Protein AF-0000000075214482 (afdb_homodimer)

pLDDT: mean 94.67, std 7.88, range [45.75, 98.94]

Nearest PDB structures (foldseek):
  7f06-assembly1_A  TM=9.499E-01  e=1.300E-22  Streptomyces sp.
  7f06-assembly2_B  TM=9.581E-01  e=5.123E-21  Streptomyces sp.
  1vch-assembly2_D  TM=9.075E-01  e=9.580E-19  Thermus thermophilus
  6fsp-assembly1_C  TM=8.528E-01  e=2.599E-17  Thermus thermophilus
  7rmw-assembly1_A  TM=6.991E-01  e=9.087E-13  Bacillus subtilis

Structure (mmCIF, N/CA/C/O backbone):
data_AF-0000000075214482-model_v1
#
loop_
_entity.id
_entity.type
_entity.pdbx_description
1 polymer 'Adenine phosphoribosyltransferase'
#
loop_
_atom_site.group_PDB
_atom_site.id
_atom_site.type_symbol
_atom_site.label_atom_id
_atom_site.label_alt_id
_atom_site.label_comp_id
_atom_site.label_asym_id
_atom_site.label_entity_id
_atom_site.label_seq_id
_atom_site.pdbx_PDB_ins_code
_atom_site.Cartn_x
_atom_site.Cartn_y
_atom_site.Cartn_z
_atom_site.occupancy
_atom_site.B_iso_or_equiv
_atom_site.auth_seq_id
_atom_site.auth_comp_id
_atom_site.auth_asym_id
_atom_site.auth_atom_id
_atom_site.pdbx_PDB_model_num
ATOM 1 N N . MET A 1 1 ? 26.531 18.859 0.909 1 46.09 1 MET A N 1
ATOM 2 C CA . MET A 1 1 ? 25.875 18.188 2.029 1 46.09 1 MET A CA 1
ATOM 3 C C . MET A 1 1 ? 24.391 17.984 1.741 1 46.09 1 MET A C 1
ATOM 5 O O . MET A 1 1 ? 23.734 18.859 1.186 1 46.09 1 MET A O 1
ATOM 9 N N . LYS A 1 2 ? 23.953 16.688 1.843 1 64.38 2 LYS A N 1
ATOM 10 C CA . LYS A 1 2 ? 22.547 16.516 1.463 1 64.38 2 LYS A CA 1
ATOM 11 C C . LYS A 1 2 ? 21.641 17.391 2.318 1 64.38 2 LYS A C 1
ATOM 13 O O . LYS A 1 2 ? 21.781 17.438 3.543 1 64.38 2 LYS A O 1
ATOM 18 N N . ASP A 1 3 ? 20.969 18.406 1.79 1 88.19 3 ASP A N 1
ATOM 19 C CA . ASP A 1 3 ? 20 19.297 2.441 1 88.19 3 ASP A CA 1
ATOM 20 C C . ASP A 1 3 ? 18.812 18.5 2.963 1 88.19 3 ASP A C 1
ATOM 22 O O . ASP A 1 3 ? 17.969 18.047 2.182 1 88.19 3 ASP A O 1
ATOM 26 N N . THR A 1 4 ? 18.922 18.219 4.332 1 95.81 4 THR A N 1
ATOM 27 C CA . THR A 1 4 ? 17.906 17.391 4.949 1 95.81 4 THR A CA 1
ATOM 28 C C . THR A 1 4 ? 17.203 18.125 6.074 1 95.81 4 THR A C 1
ATOM 30 O O . THR A 1 4 ? 17.641 19.203 6.496 1 95.81 4 THR A O 1
ATOM 33 N N . TYR A 1 5 ? 16.016 17.719 6.395 1 96.44 5 TYR A N 1
ATOM 34 C CA . TYR A 1 5 ? 15.242 18.141 7.559 1 96.44 5 TYR A CA 1
ATOM 35 C C . TYR A 1 5 ? 15.172 17.016 8.594 1 96.44 5 TYR A C 1
ATOM 37 O O . TYR A 1 5 ? 14.812 15.883 8.266 1 96.44 5 TYR A O 1
ATOM 45 N N . THR A 1 6 ? 15.547 17.328 9.859 1 97.62 6 THR A N 1
ATOM 46 C CA . THR A 1 6 ? 15.477 16.344 10.922 1 97.62 6 THR A CA 1
ATOM 47 C C . THR A 1 6 ? 14.07 16.281 11.516 1 97.62 6 THR A C 1
ATOM 49 O O . THR A 1 6 ? 13.602 17.25 12.109 1 97.62 6 THR A O 1
ATOM 52 N N . LEU A 1 7 ? 13.438 15.125 11.312 1 97.81 7 LEU A N 1
ATOM 53 C CA . LEU A 1 7 ? 12.117 14.891 11.883 1 97.81 7 LEU A CA 1
ATOM 54 C C . LEU A 1 7 ? 12.219 14.133 13.203 1 97.81 7 LEU A C 1
ATOM 56 O O . LEU A 1 7 ? 12.898 13.102 13.281 1 97.81 7 LEU A O 1
ATOM 60 N N . LYS A 1 8 ? 11.656 14.68 14.211 1 98.19 8 LYS A N 1
ATOM 61 C CA . LYS A 1 8 ? 11.5 13.977 15.477 1 98.19 8 LYS A CA 1
ATOM 62 C C . LYS A 1 8 ? 10.047 13.57 15.711 1 98.19 8 LYS A C 1
ATOM 64 O O . LYS A 1 8 ? 9.156 14.43 15.727 1 98.19 8 LYS A O 1
ATOM 69 N N . ILE A 1 9 ? 9.844 12.297 15.859 1 97.38 9 ILE A N 1
ATOM 70 C CA . ILE A 1 9 ? 8.469 11.836 16 1 97.38 9 ILE A CA 1
ATOM 71 C C . ILE A 1 9 ? 8.43 10.578 16.875 1 97.38 9 ILE A C 1
ATOM 73 O O . ILE A 1 9 ? 9.133 9.609 16.609 1 97.38 9 ILE A O 1
ATOM 77 N N . GLY A 1 10 ? 7.629 10.586 17.906 1 95.75 10 GLY A N 1
ATOM 78 C CA . GLY A 1 10 ? 7.445 9.445 18.781 1 95.75 10 GLY A CA 1
ATOM 79 C C . GLY A 1 10 ? 8.742 8.922 19.375 1 95.75 10 GLY A C 1
ATOM 80 O O . GLY A 1 10 ? 8.945 7.711 19.469 1 95.75 10 GLY A O 1
ATOM 81 N N . GLY A 1 11 ? 9.703 9.719 19.531 1 96.5 11 GLY A N 1
ATOM 82 C CA . GLY A 1 11 ? 10.938 9.344 20.203 1 96.5 11 GLY A CA 1
ATOM 83 C C . GLY A 1 11 ? 12.031 8.922 19.234 1 96.5 11 GLY A C 1
ATOM 84 O O . GLY A 1 11 ? 13.133 8.555 19.656 1 96.5 11 GLY A O 1
ATOM 85 N N . ILE A 1 12 ? 11.734 8.977 17.984 1 98.12 12 ILE A N 1
ATOM 86 C CA . ILE A 1 12 ? 12.766 8.641 17 1 98.12 12 ILE A CA 1
ATOM 87 C C . ILE A 1 12 ? 13.016 9.828 16.078 1 98.12 12 ILE A C 1
ATOM 89 O O . ILE A 1 12 ? 12.258 10.797 16.078 1 98.12 12 ILE A O 1
ATOM 93 N N . GLU A 1 13 ? 14.133 9.648 15.359 1 98.31 13 GLU A N 1
ATOM 94 C CA . GLU A 1 13 ? 14.516 10.719 14.438 1 98.31 13 GLU A CA 1
ATOM 95 C C . GLU A 1 13 ? 14.758 10.164 13.031 1 98.31 13 GLU A C 1
ATOM 97 O O . GLU A 1 13 ? 15.242 9.039 12.875 1 98.31 13 GLU A O 1
ATOM 102 N N . ARG A 1 14 ? 14.359 10.883 12.078 1 98.19 14 ARG A N 1
ATOM 103 C CA . ARG A 1 14 ? 14.664 10.602 10.68 1 98.19 14 ARG A CA 1
ATOM 104 C C . ARG A 1 14 ? 15.148 11.859 9.961 1 98.19 14 ARG A C 1
ATOM 106 O O . ARG A 1 14 ? 14.672 12.961 10.234 1 98.19 14 ARG A O 1
ATOM 113 N N . GLU A 1 15 ? 16.109 11.648 9.023 1 97.38 15 GLU A N 1
ATOM 114 C CA . GLU A 1 15 ? 16.531 12.711 8.109 1 97.38 15 GLU A CA 1
ATOM 115 C C . GLU A 1 15 ? 15.734 12.664 6.809 1 97.38 15 GLU A C 1
ATOM 117 O O . GLU A 1 15 ? 15.875 11.727 6.027 1 97.38 15 GLU A O 1
ATOM 122 N N . LEU A 1 16 ? 14.938 13.68 6.629 1 97 16 LEU A N 1
ATOM 123 C CA . LEU A 1 16 ? 14.133 13.766 5.41 1 97 16 LEU A CA 1
ATOM 124 C C . LEU A 1 16 ? 14.859 14.578 4.34 1 97 16 LEU A C 1
ATOM 126 O O . LEU A 1 16 ? 15.242 15.727 4.582 1 97 16 LEU A O 1
ATOM 130 N N . GLN A 1 17 ? 15.008 14.023 3.176 1 95.12 17 GLN A N 1
ATOM 131 C CA . GLN A 1 17 ? 15.633 14.742 2.07 1 95.12 17 GLN A CA 1
ATOM 132 C C . GLN A 1 17 ? 14.734 15.875 1.574 1 95.12 17 GLN A C 1
ATOM 134 O O . GLN A 1 17 ? 13.523 15.703 1.443 1 95.12 17 GLN A O 1
ATOM 139 N N . LYS A 1 18 ? 15.352 17.016 1.352 1 94.62 18 LYS A N 1
ATOM 140 C CA . LYS A 1 18 ? 14.609 18.141 0.787 1 94.62 18 LYS A CA 1
ATOM 141 C C . LYS A 1 18 ? 14.656 18.109 -0.738 1 94.62 18 LYS A C 1
ATOM 143 O O . LYS A 1 18 ? 15.664 17.734 -1.329 1 94.62 18 LYS A O 1
ATOM 148 N N . PHE A 1 19 ? 13.547 18.516 -1.321 1 91.38 19 PHE A N 1
ATOM 149 C CA . PHE A 1 19 ? 13.445 18.594 -2.773 1 91.38 19 PHE A CA 1
ATOM 150 C C . PHE A 1 19 ? 12.758 19.891 -3.203 1 91.38 19 PHE A C 1
ATOM 152 O O . PHE A 1 19 ? 11.867 20.375 -2.506 1 91.38 19 PHE A O 1
ATOM 159 N N . PRO A 1 20 ? 13.203 20.375 -4.336 1 88.75 20 PRO A N 1
ATOM 160 C CA . PRO A 1 20 ? 12.57 21.594 -4.832 1 88.75 20 PRO A CA 1
ATOM 161 C C . PRO A 1 20 ? 11.188 21.344 -5.43 1 88.75 20 PRO A C 1
ATOM 163 O O . PRO A 1 20 ? 11 20.391 -6.191 1 88.75 20 PRO A O 1
ATOM 166 N N . VAL A 1 21 ? 10.195 22.109 -5.035 1 85.5 21 VAL A N 1
ATOM 167 C CA . VAL A 1 21 ? 8.883 22.047 -5.664 1 85.5 21 VAL A CA 1
ATOM 168 C C . VAL A 1 21 ? 8.664 23.281 -6.539 1 85.5 21 VAL A C 1
ATOM 170 O O . VAL A 1 21 ? 7.809 23.281 -7.426 1 85.5 21 VAL A O 1
ATOM 173 N N . SER A 1 22 ? 9.344 24.344 -6.23 1 87.5 22 SER A N 1
ATOM 174 C CA . SER A 1 22 ? 9.406 25.562 -7.031 1 87.5 22 SER A CA 1
ATOM 175 C C . SER A 1 22 ? 10.75 26.266 -6.871 1 87.5 22 SER A C 1
ATOM 177 O O . SER A 1 22 ? 11.641 25.766 -6.172 1 87.5 22 SER A O 1
ATOM 179 N N . ASP A 1 23 ? 10.883 27.297 -7.672 1 90.69 23 ASP A N 1
ATOM 180 C CA . ASP A 1 23 ? 12.109 28.078 -7.562 1 90.69 23 ASP A CA 1
ATOM 181 C C . ASP A 1 23 ? 12.234 28.719 -6.18 1 90.69 23 ASP A C 1
ATOM 183 O O . ASP A 1 23 ? 13.336 29.109 -5.77 1 90.69 23 ASP A O 1
ATOM 187 N N . LYS A 1 24 ? 11.211 28.781 -5.449 1 92.5 24 LYS A N 1
ATOM 188 C CA . LYS A 1 24 ? 11.227 29.547 -4.207 1 92.5 24 LYS A CA 1
ATOM 189 C C . LYS A 1 24 ? 10.977 28.641 -3.002 1 92.5 24 LYS A C 1
ATOM 191 O O . LYS A 1 24 ? 11.055 29.094 -1.856 1 92.5 24 LYS A O 1
ATOM 196 N N . MET A 1 25 ? 10.766 27.359 -3.275 1 92.06 25 MET A N 1
ATOM 197 C CA . MET A 1 25 ? 10.297 26.562 -2.148 1 92.06 25 MET A CA 1
ATOM 198 C C . MET A 1 25 ? 10.781 25.125 -2.266 1 92.06 25 MET A C 1
ATOM 200 O O . MET A 1 25 ? 10.742 24.531 -3.35 1 92.06 25 MET A O 1
ATOM 204 N N . ASP A 1 26 ? 11.328 24.594 -1.118 1 92.81 26 ASP A N 1
ATOM 205 C CA . ASP A 1 26 ? 11.641 23.172 -0.975 1 92.81 26 ASP A CA 1
ATOM 206 C C . ASP A 1 26 ? 10.68 22.5 -0.002 1 92.81 26 ASP A C 1
ATOM 208 O O . ASP A 1 26 ? 10.07 23.156 0.837 1 92.81 26 ASP A O 1
ATOM 212 N N . ILE A 1 27 ? 10.531 21.234 -0.239 1 91.88 27 ILE A N 1
ATOM 213 C CA . ILE A 1 27 ? 9.797 20.422 0.721 1 91.88 27 ILE A CA 1
ATOM 214 C C . ILE A 1 27 ? 10.664 19.25 1.17 1 91.88 27 ILE A C 1
ATOM 216 O O . ILE A 1 27 ? 11.633 18.891 0.502 1 91.88 27 ILE A O 1
ATOM 220 N N . ALA A 1 28 ? 10.359 18.75 2.312 1 94.38 28 ALA A N 1
ATOM 221 C CA . ALA A 1 28 ? 10.992 17.516 2.783 1 94.38 28 ALA A CA 1
ATOM 222 C C . ALA A 1 28 ? 10.109 16.312 2.518 1 94.38 28 ALA A C 1
ATOM 224 O O . ALA A 1 28 ? 8.891 16.375 2.689 1 94.38 28 ALA A O 1
ATOM 225 N N . ALA A 1 29 ? 10.672 15.211 2.055 1 94 29 ALA A N 1
ATOM 226 C CA . ALA A 1 29 ? 9.898 14.031 1.676 1 94 29 ALA A CA 1
ATOM 227 C C . ALA A 1 29 ? 9.719 13.086 2.861 1 94 29 ALA A C 1
ATOM 229 O O . ALA A 1 29 ? 10.695 12.594 3.426 1 94 29 ALA A O 1
ATOM 230 N N . PHE A 1 30 ? 8.555 12.992 3.293 1 96.31 30 PHE A N 1
ATOM 231 C CA . PHE A 1 30 ? 8.195 12.008 4.309 1 96.31 30 PHE A CA 1
ATOM 232 C C . PHE A 1 30 ? 7.715 10.711 3.662 1 96.31 30 PHE A C 1
ATOM 234 O O . PHE A 1 30 ? 6.625 10.672 3.082 1 96.31 30 PHE A O 1
ATOM 241 N N . ILE A 1 31 ? 8.492 9.688 3.734 1 95.56 31 ILE A N 1
ATOM 242 C CA . ILE A 1 31 ? 8.203 8.422 3.07 1 95.56 31 ILE A CA 1
ATOM 243 C C . ILE A 1 31 ? 8.164 7.297 4.102 1 95.56 31 ILE A C 1
ATOM 245 O O . ILE A 1 31 ? 9.164 7.02 4.766 1 95.56 31 ILE A O 1
ATOM 249 N N . LEU A 1 32 ? 7.039 6.637 4.18 1 97.81 32 LEU A N 1
ATOM 250 C CA . LEU A 1 32 ? 6.891 5.527 5.117 1 97.81 32 LEU A CA 1
ATOM 251 C C . LEU A 1 32 ? 7.426 4.234 4.512 1 97.81 32 LEU A C 1
ATOM 253 O O . LEU A 1 32 ? 7.812 3.318 5.242 1 97.81 32 LEU A O 1
ATOM 257 N N . PHE A 1 33 ? 7.434 4.168 3.178 1 98.31 33 PHE A N 1
ATOM 258 C CA . PHE A 1 33 ? 7.922 2.967 2.504 1 98.31 33 PHE A CA 1
ATOM 259 C C . PHE A 1 33 ? 9.32 2.609 2.984 1 98.31 33 PHE A C 1
ATOM 261 O O . PHE A 1 33 ? 10.195 3.477 3.082 1 98.31 33 PHE A O 1
ATOM 268 N N . GLY A 1 34 ? 9.477 1.36 3.342 1 98.31 34 GLY A N 1
ATOM 269 C CA . GLY A 1 34 ? 10.789 0.84 3.676 1 98.31 34 GLY A CA 1
ATOM 270 C C . GLY A 1 34 ? 11.18 1.082 5.125 1 98.31 34 GLY A C 1
ATOM 271 O O . GLY A 1 34 ? 12.258 0.672 5.559 1 98.31 34 GLY A O 1
ATOM 272 N N . ASP A 1 35 ? 10.375 1.755 5.91 1 98.56 35 ASP A N 1
ATOM 273 C CA . ASP A 1 35 ? 10.719 2.111 7.281 1 98.56 35 ASP A CA 1
ATOM 274 C C . ASP A 1 35 ? 9.664 1.596 8.258 1 98.56 35 ASP A C 1
ATOM 276 O O . ASP A 1 35 ? 8.805 2.354 8.711 1 98.56 35 ASP A O 1
ATOM 280 N N . VAL A 1 36 ? 9.797 0.335 8.648 1 98.88 36 VAL A N 1
ATOM 281 C CA . VAL A 1 36 ? 8.852 -0.337 9.531 1 98.88 36 VAL A CA 1
ATOM 282 C C . VAL A 1 36 ? 8.82 0.365 10.883 1 98.88 36 VAL A C 1
ATOM 284 O O . VAL A 1 36 ? 7.746 0.61 11.445 1 98.88 36 VAL A O 1
ATOM 287 N N . GLU A 1 37 ? 9.969 0.708 11.406 1 98.81 37 GLU A N 1
ATOM 288 C CA . GLU A 1 37 ? 10.039 1.371 12.711 1 98.81 37 GLU A CA 1
ATOM 289 C C . GLU A 1 37 ? 9.258 2.68 12.703 1 98.81 37 GLU A C 1
ATOM 291 O O . GLU A 1 37 ? 8.445 2.926 13.594 1 98.81 37 GLU A O 1
ATOM 296 N N . LEU A 1 38 ? 9.484 3.514 11.719 1 98.81 38 LEU A N 1
ATOM 297 C CA . LEU A 1 38 ? 8.781 4.785 11.609 1 98.81 38 LEU A CA 1
ATOM 298 C C . LEU A 1 38 ? 7.273 4.566 11.5 1 98.81 38 LEU A C 1
ATOM 300 O O . LEU A 1 38 ? 6.496 5.27 12.148 1 98.81 38 LEU A O 1
ATOM 304 N N . THR A 1 39 ? 6.879 3.592 10.695 1 98.88 39 THR A N 1
ATOM 305 C CA . THR A 1 39 ? 5.469 3.293 10.5 1 98.88 39 THR A CA 1
ATOM 306 C C . THR A 1 39 ? 4.812 2.867 11.812 1 98.88 39 THR A C 1
ATOM 308 O O . THR A 1 39 ? 3.732 3.348 12.156 1 98.88 39 THR A O 1
ATOM 311 N N . GLU A 1 40 ? 5.492 1.98 12.539 1 98.88 40 GLU A N 1
ATOM 312 C CA . GLU A 1 40 ? 4.969 1.492 13.812 1 98.88 40 GLU A CA 1
ATOM 313 C C . GLU A 1 40 ? 4.832 2.625 14.82 1 98.88 40 GLU A C 1
ATOM 315 O O . GLU A 1 40 ? 3.836 2.705 15.547 1 98.88 40 GLU A O 1
ATOM 320 N N . VAL A 1 41 ? 5.824 3.477 14.914 1 98.81 41 VAL A N 1
ATOM 321 C CA . VAL A 1 41 ? 5.82 4.594 15.852 1 98.81 41 VAL A CA 1
ATOM 322 C C . VAL A 1 41 ? 4.688 5.559 15.508 1 98.81 41 VAL A C 1
ATOM 324 O O . VAL A 1 41 ? 3.941 5.988 16.391 1 98.81 41 VAL A O 1
ATOM 327 N N . CYS A 1 42 ? 4.547 5.875 14.211 1 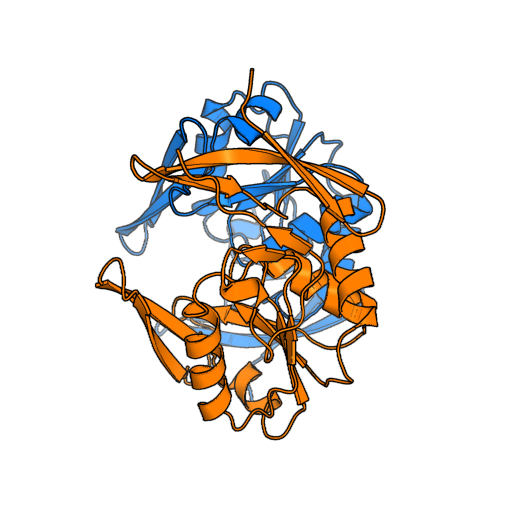98.88 42 CYS A N 1
ATOM 328 C CA . CYS A 1 42 ? 3.469 6.762 13.789 1 98.88 42 CYS A CA 1
ATOM 329 C C . CYS A 1 42 ? 2.105 6.16 14.109 1 98.88 42 CYS A C 1
ATOM 331 O O . CYS A 1 42 ? 1.225 6.852 14.625 1 98.88 42 CYS A O 1
ATOM 333 N N . ALA A 1 43 ? 1.931 4.875 13.781 1 98.94 43 ALA A N 1
ATOM 334 C CA . ALA A 1 43 ? 0.667 4.191 14.039 1 98.94 43 ALA A CA 1
ATOM 335 C C . ALA A 1 43 ? 0.32 4.23 15.523 1 98.94 43 ALA A C 1
ATOM 337 O O . ALA A 1 43 ? -0.798 4.594 15.898 1 98.94 43 ALA A O 1
ATOM 338 N N . ARG A 1 44 ? 1.304 3.869 16.359 1 98.81 44 ARG A N 1
ATOM 339 C CA . ARG A 1 44 ? 1.106 3.828 17.797 1 98.81 44 ARG A CA 1
ATOM 340 C C . ARG A 1 44 ? 0.73 5.203 18.344 1 98.81 44 ARG A C 1
ATOM 342 O O . ARG A 1 44 ? -0.229 5.336 19.109 1 98.81 44 ARG A O 1
ATOM 349 N N . GLU A 1 45 ? 1.461 6.223 17.969 1 98.88 45 GLU A N 1
ATOM 350 C CA . GLU A 1 45 ? 1.24 7.574 18.484 1 98.88 45 GLU A CA 1
ATOM 351 C C . GLU A 1 45 ? -0.095 8.133 18 1 98.88 45 GLU A C 1
ATOM 353 O O . GLU A 1 45 ? -0.795 8.812 18.75 1 98.88 45 GLU A O 1
ATOM 358 N N . LEU A 1 46 ? -0.473 7.875 16.719 1 98.88 46 LEU A N 1
ATOM 359 C CA . LEU A 1 46 ? -1.752 8.344 16.203 1 98.88 46 LEU A CA 1
ATOM 360 C C . LEU A 1 46 ? -2.914 7.676 16.922 1 98.88 46 LEU A C 1
ATOM 362 O O . LEU A 1 46 ? -3.904 8.328 17.266 1 98.88 46 LEU A O 1
ATOM 366 N N . LEU A 1 47 ? -2.797 6.375 17.188 1 98.88 47 LEU A N 1
ATOM 367 C CA . LEU A 1 47 ? -3.877 5.621 17.812 1 98.88 47 LEU A CA 1
ATOM 368 C C . LEU A 1 47 ? -4.152 6.141 19.219 1 98.88 47 LEU A C 1
ATOM 370 O O . LEU A 1 47 ? -5.266 5.992 19.734 1 98.88 47 LEU A O 1
ATOM 374 N N . LYS A 1 48 ? -3.182 6.789 19.844 1 98.75 48 LYS A N 1
ATOM 375 C CA . LYS A 1 48 ? -3.369 7.387 21.172 1 98.75 48 LYS A CA 1
ATOM 376 C C . LYS A 1 48 ? -4.238 8.641 21.078 1 98.75 48 LYS A C 1
ATOM 378 O O . LYS A 1 48 ? -4.824 9.062 22.094 1 98.75 48 LYS A O 1
ATOM 383 N N . LYS A 1 49 ? -4.344 9.219 19.938 1 98.62 49 LYS A N 1
ATOM 384 C CA . LYS A 1 49 ? -4.934 10.547 19.828 1 98.62 49 LYS A CA 1
ATOM 385 C C . LYS A 1 49 ? -6.32 10.484 19.203 1 98.62 49 LYS A C 1
ATOM 387 O O . LYS A 1 49 ? -7.129 11.398 19.375 1 98.62 49 LYS A O 1
ATOM 392 N N . VAL A 1 50 ? -6.578 9.461 18.438 1 98.75 50 VAL A N 1
ATOM 393 C CA . VAL A 1 50 ? -7.797 9.43 17.641 1 98.75 50 VAL A CA 1
ATOM 394 C C . VAL A 1 50 ? -8.961 8.938 18.5 1 98.75 50 VAL A C 1
ATOM 396 O O . VAL A 1 50 ? -8.758 8.195 19.469 1 98.75 50 VAL A O 1
ATOM 399 N N . PRO A 1 51 ? -10.18 9.375 18.188 1 98.75 51 PRO A N 1
ATOM 400 C CA . PRO A 1 51 ? -11.359 8.852 18.875 1 98.75 51 PRO A CA 1
ATOM 401 C C . PRO A 1 51 ? -11.672 7.402 18.516 1 98.75 51 PRO A C 1
ATOM 403 O O . PRO A 1 51 ? -10.984 6.812 17.672 1 98.75 51 PRO A O 1
ATOM 406 N N . ASP A 1 52 ? -12.648 6.844 19.234 1 98.69 52 ASP A N 1
ATOM 407 C CA . ASP A 1 52 ? -13.109 5.508 18.859 1 98.69 52 ASP A CA 1
ATOM 408 C C . ASP A 1 52 ? -13.625 5.473 17.422 1 98.69 52 ASP A C 1
ATOM 410 O O . ASP A 1 52 ? -14.25 6.43 16.969 1 98.69 52 ASP A O 1
ATOM 414 N N . PHE A 1 53 ? -13.398 4.418 16.734 1 98.94 53 PHE A N 1
ATOM 415 C CA . PHE A 1 53 ? -13.789 4.234 15.336 1 98.94 53 PHE A CA 1
ATOM 416 C C . PHE A 1 53 ? -14.094 2.77 15.047 1 98.94 53 PHE A C 1
ATOM 418 O O . PHE A 1 53 ? -13.742 1.89 15.836 1 98.94 53 PHE A O 1
ATOM 425 N N . ASP A 1 54 ? -14.758 2.555 13.961 1 98.94 54 ASP A N 1
ATOM 426 C CA . ASP A 1 54 ? -15.133 1.201 13.562 1 98.94 54 ASP A CA 1
ATOM 427 C C . ASP A 1 54 ? -14.273 0.719 12.398 1 98.94 54 ASP A C 1
ATOM 429 O O . ASP A 1 54 ? -13.984 -0.474 12.281 1 98.94 54 ASP A O 1
ATOM 433 N N . TYR A 1 55 ? -13.875 1.663 11.469 1 98.94 55 TYR A N 1
ATOM 434 C CA . TYR A 1 55 ? -13.117 1.341 10.266 1 98.94 55 TYR A CA 1
ATOM 435 C C . TYR A 1 55 ? -12.055 2.398 9.984 1 98.94 55 TYR A C 1
ATOM 437 O O . TYR A 1 55 ? -12.219 3.561 10.367 1 98.94 55 TYR A O 1
ATOM 445 N N . ILE A 1 56 ? -11.023 1.977 9.383 1 98.94 56 ILE A N 1
ATOM 446 C CA . ILE A 1 56 ? -9.992 2.859 8.844 1 98.94 56 ILE A CA 1
ATOM 447 C C . ILE A 1 56 ? -10.125 2.957 7.328 1 98.94 56 ILE A C 1
ATOM 449 O O . ILE A 1 56 ? -10.32 1.945 6.652 1 98.94 56 ILE A O 1
ATOM 453 N N . VAL A 1 57 ? -10.094 4.156 6.793 1 98.94 57 VAL A N 1
ATOM 454 C CA . VAL A 1 57 ? -10.07 4.355 5.348 1 98.94 57 VAL A CA 1
ATOM 455 C C . VAL A 1 57 ? -8.82 5.137 4.953 1 98.94 57 VAL A C 1
ATOM 457 O O . VAL A 1 57 ? -8.461 6.125 5.605 1 98.94 57 VAL A O 1
ATOM 460 N N . THR A 1 58 ? -8.133 4.676 3.963 1 98.88 58 THR A N 1
ATOM 461 C CA . THR A 1 58 ? -6.91 5.316 3.502 1 98.88 58 THR A CA 1
ATOM 462 C C . THR A 1 58 ? -6.852 5.34 1.979 1 98.88 58 THR A C 1
ATOM 464 O O . THR A 1 58 ? -7.266 4.383 1.32 1 98.88 58 THR A O 1
ATOM 467 N N . PRO A 1 59 ? -6.383 6.434 1.356 1 98 59 PRO A N 1
ATOM 468 C CA . PRO A 1 59 ? -6.102 6.406 -0.081 1 98 59 PRO A CA 1
ATOM 469 C C . PRO A 1 59 ? -4.781 5.719 -0.411 1 98 59 PRO A C 1
ATOM 471 O O . PRO A 1 59 ? -3.926 5.562 0.465 1 98 59 PRO A O 1
ATOM 474 N N . GLU A 1 60 ? -4.586 5.152 -1.585 1 97.94 60 GLU A N 1
ATOM 475 C CA . GLU A 1 60 ? -3.338 4.535 -2.023 1 97.94 60 GLU A CA 1
ATOM 476 C C . GLU A 1 60 ? -2.322 5.586 -2.455 1 97.94 60 GLU A C 1
ATOM 478 O O . GLU A 1 60 ? -2.695 6.691 -2.857 1 97.94 60 GLU A O 1
ATOM 483 N N . ALA A 1 61 ? -1.059 5.387 -2.434 1 97.31 61 ALA A N 1
ATOM 484 C CA . ALA A 1 61 ? -0.446 4.129 -2.014 1 97.31 61 ALA A CA 1
ATOM 485 C C . ALA A 1 61 ? 0.363 4.316 -0.733 1 97.31 61 ALA A C 1
ATOM 487 O O . ALA A 1 61 ? 0.502 3.381 0.062 1 97.31 61 ALA A O 1
ATOM 488 N N . LYS A 1 62 ? 0.834 5.578 -0.484 1 97.56 62 LYS A N 1
ATOM 489 C CA . LYS A 1 62 ? 1.903 5.805 0.484 1 97.56 62 LYS A CA 1
ATOM 490 C C . LYS A 1 62 ? 1.406 5.594 1.912 1 97.56 62 LYS A C 1
ATOM 492 O O . LYS A 1 62 ? 2.195 5.301 2.812 1 97.56 62 LYS A O 1
ATOM 497 N N . SER A 1 63 ? 0.141 5.684 2.109 1 98.56 63 SER A N 1
ATOM 498 C CA . SER A 1 63 ? -0.406 5.582 3.459 1 98.56 63 SER A CA 1
ATOM 499 C C . SER A 1 63 ? -0.846 4.156 3.773 1 98.56 63 SER A C 1
ATOM 501 O O . SER A 1 63 ? -1.244 3.859 4.902 1 98.56 63 SER A O 1
ATOM 503 N N . ILE A 1 64 ? -0.702 3.242 2.842 1 98.88 64 ILE A N 1
ATOM 504 C CA . ILE A 1 64 ? -1.199 1.88 2.988 1 98.88 64 ILE A CA 1
ATOM 505 C C . ILE A 1 64 ? -0.481 1.19 4.148 1 98.88 64 ILE A C 1
ATOM 507 O O . ILE A 1 64 ? -1.121 0.584 5.008 1 98.88 64 ILE A O 1
ATOM 511 N N . PRO A 1 65 ? 0.863 1.318 4.293 1 98.94 65 PRO A N 1
ATOM 512 C CA . PRO A 1 65 ? 1.512 0.664 5.43 1 98.94 65 PRO A CA 1
ATOM 513 C C . PRO A 1 65 ? 1.027 1.203 6.777 1 98.94 65 PRO A C 1
ATOM 515 O O . PRO A 1 65 ? 0.917 0.447 7.746 1 98.94 65 PRO A O 1
ATOM 518 N N . LEU A 1 66 ? 0.747 2.494 6.801 1 98.94 66 LEU A N 1
ATOM 519 C CA . LEU A 1 66 ? 0.274 3.113 8.031 1 98.94 66 LEU A CA 1
ATOM 520 C C . LEU A 1 66 ? -1.109 2.594 8.406 1 98.94 66 LEU A C 1
ATOM 522 O O . LEU A 1 66 ? -1.341 2.201 9.555 1 98.94 66 LEU A O 1
ATOM 526 N N . ALA A 1 67 ? -2.029 2.623 7.438 1 98.94 67 ALA A N 1
ATOM 527 C CA . ALA A 1 67 ? -3.373 2.1 7.668 1 98.94 67 ALA A CA 1
ATOM 528 C C . ALA A 1 67 ? -3.324 0.633 8.086 1 98.94 67 ALA A C 1
ATOM 530 O O . ALA A 1 67 ? -4.051 0.215 8.992 1 98.94 67 ALA A O 1
ATOM 531 N N . TYR A 1 68 ? -2.475 -0.14 7.457 1 98.94 68 TYR A N 1
ATOM 532 C CA . TYR A 1 68 ? -2.291 -1.548 7.789 1 98.94 68 TYR A CA 1
ATOM 533 C C . TYR A 1 68 ? -1.844 -1.714 9.234 1 98.94 68 TYR A C 1
ATOM 535 O O . TYR A 1 68 ? -2.42 -2.51 9.984 1 98.94 68 TYR A O 1
ATOM 543 N N . GLU A 1 69 ? -0.807 -0.967 9.578 1 98.94 69 GLU A N 1
ATOM 544 C CA . GLU A 1 69 ? -0.249 -1.105 10.922 1 98.94 69 GLU A CA 1
ATOM 545 C C . GLU A 1 69 ? -1.242 -0.642 11.984 1 98.94 69 GLU A C 1
ATOM 547 O O . GLU A 1 69 ? -1.356 -1.258 13.047 1 98.94 69 GLU A O 1
ATOM 552 N N . MET A 1 70 ? -1.948 0.433 11.703 1 98.94 70 MET A N 1
ATOM 553 C CA . MET A 1 70 ? -2.979 0.886 12.633 1 98.94 70 MET A CA 1
ATOM 554 C C . MET A 1 70 ? -4.098 -0.145 12.75 1 98.94 70 MET A C 1
ATOM 556 O O . MET A 1 70 ? -4.652 -0.341 13.836 1 98.94 70 MET A O 1
ATOM 560 N N . SER A 1 71 ? -4.453 -0.765 11.633 1 98.94 71 SER A N 1
ATOM 561 C CA . SER A 1 71 ? -5.426 -1.854 11.648 1 98.94 71 SER A CA 1
ATOM 562 C C . SER A 1 71 ? -4.938 -3.018 12.508 1 98.94 71 SER A C 1
ATOM 564 O O . SER A 1 71 ? -5.68 -3.529 13.352 1 98.94 71 SER A O 1
ATOM 566 N N . ARG A 1 72 ? -3.734 -3.41 12.328 1 98.88 72 ARG A N 1
ATOM 567 C CA . ARG A 1 72 ? -3.139 -4.512 13.078 1 98.88 72 ARG A CA 1
ATOM 568 C C . ARG A 1 72 ? -3.17 -4.23 14.578 1 98.88 72 ARG A C 1
ATOM 570 O O . ARG A 1 72 ? -3.521 -5.105 15.375 1 98.88 72 ARG A O 1
ATOM 577 N N . MET A 1 73 ? -2.84 -3.014 14.953 1 98.88 73 MET A N 1
ATOM 578 C CA . MET A 1 73 ? -2.721 -2.65 16.359 1 98.88 73 MET A CA 1
ATOM 579 C C . MET A 1 73 ? -4.098 -2.484 17 1 98.88 73 MET A C 1
ATOM 581 O O . MET A 1 73 ? -4.293 -2.832 18.156 1 98.88 73 MET A O 1
ATOM 585 N N . SER A 1 74 ? -5.055 -1.949 16.266 1 98.88 74 SER A N 1
ATOM 586 C CA . SER A 1 74 ? -6.352 -1.584 16.828 1 98.88 74 SER A CA 1
ATOM 587 C C . SER A 1 74 ? -7.355 -2.723 16.688 1 98.88 74 SER A C 1
ATOM 589 O O . SER A 1 74 ? -8.398 -2.719 17.344 1 98.88 74 SER A O 1
ATOM 591 N N . GLY A 1 75 ? -7.07 -3.619 15.75 1 98.69 75 GLY A N 1
ATOM 592 C CA . GLY A 1 75 ? -8.016 -4.688 15.461 1 98.69 75 GLY A CA 1
ATOM 593 C C . GLY A 1 75 ? -9.148 -4.258 14.562 1 98.69 75 GLY A C 1
ATOM 594 O O . GLY A 1 75 ? -10.078 -5.031 14.305 1 98.69 75 GLY A O 1
ATOM 595 N N . LYS A 1 76 ? -9.164 -3.002 14.109 1 98.88 76 LYS A N 1
ATOM 596 C CA . LYS A 1 76 ? -10.203 -2.48 13.227 1 98.88 76 LYS A CA 1
ATOM 597 C C . LYS A 1 76 ? -9.828 -2.66 11.758 1 98.88 76 LYS A C 1
ATOM 599 O O . LYS A 1 76 ? -8.672 -2.461 11.383 1 98.88 76 LYS A O 1
ATOM 604 N N . LYS A 1 77 ? -10.758 -3.068 10.938 1 98.88 77 LYS A N 1
ATOM 605 C CA . LYS A 1 77 ? -10.523 -3.307 9.516 1 98.88 77 LYS A CA 1
ATOM 606 C C . LYS A 1 77 ? -10.156 -2.014 8.797 1 98.88 77 LYS A C 1
ATOM 608 O O . LYS A 1 77 ? -10.758 -0.967 9.047 1 98.88 77 LYS A O 1
ATOM 613 N N . TYR A 1 78 ? -9.203 -2.061 7.906 1 98.94 78 TYR A N 1
ATOM 614 C CA . TYR A 1 78 ? -8.875 -0.925 7.055 1 98.94 78 TYR A CA 1
ATOM 615 C C . TYR A 1 78 ? -9.359 -1.155 5.629 1 98.94 78 TYR A C 1
ATOM 617 O O . TYR A 1 78 ? -9.438 -2.297 5.168 1 98.94 78 TYR A O 1
ATOM 625 N N . ILE A 1 79 ? -9.734 -0.071 4.957 1 98.88 79 ILE A N 1
ATOM 626 C CA . ILE A 1 79 ? -10.25 -0.056 3.592 1 98.88 79 ILE A CA 1
ATOM 627 C C . ILE A 1 79 ? -9.438 0.919 2.742 1 98.88 79 ILE A C 1
ATOM 629 O O . ILE A 1 79 ? -9.125 2.025 3.188 1 98.88 79 ILE A O 1
ATOM 633 N N . VAL A 1 80 ? -9.078 0.476 1.536 1 98.88 80 VAL A N 1
ATOM 634 C CA . VAL A 1 80 ? -8.258 1.303 0.663 1 98.88 80 VAL A CA 1
ATOM 635 C C . VAL A 1 80 ? -9.109 1.883 -0.461 1 98.88 80 VAL A C 1
ATOM 637 O O . VAL A 1 80 ? -9.766 1.141 -1.198 1 98.88 80 VAL A O 1
ATOM 640 N N . VAL A 1 81 ? -9.055 3.18 -0.525 1 98.44 81 VAL A N 1
ATOM 641 C CA . VAL A 1 81 ? -9.641 3.912 -1.646 1 98.44 81 VAL A CA 1
ATOM 642 C C . VAL A 1 81 ? -8.648 3.938 -2.812 1 98.44 81 VAL A C 1
ATOM 644 O O . VAL A 1 81 ? -7.473 4.25 -2.629 1 98.44 81 VAL A O 1
ATOM 647 N N . ARG A 1 82 ? -9.227 3.645 -4.004 1 98.06 82 ARG A N 1
ATOM 648 C CA . ARG A 1 82 ? -8.328 3.422 -5.133 1 98.06 82 ARG A CA 1
ATOM 649 C C . ARG A 1 82 ? -8.414 4.57 -6.133 1 98.06 82 ARG A C 1
ATOM 651 O O . ARG A 1 82 ? -9.375 5.34 -6.125 1 98.06 82 ARG A O 1
ATOM 658 N N . LYS A 1 83 ? -7.398 4.633 -6.98 1 96.31 83 LYS A N 1
ATOM 659 C CA . LYS A 1 83 ? -7.336 5.703 -7.973 1 96.31 83 LYS A CA 1
ATOM 660 C C . LYS A 1 83 ? -7.816 5.215 -9.336 1 96.31 83 LYS A C 1
ATOM 662 O O . LYS A 1 83 ? -7.805 5.969 -10.312 1 96.31 83 LYS A O 1
ATOM 667 N N . GLY A 1 84 ? -8.242 3.951 -9.398 1 95.75 84 GLY A N 1
ATOM 668 C CA . GLY A 1 84 ? -8.828 3.34 -10.578 1 95.75 84 GLY A CA 1
ATOM 669 C C . GLY A 1 84 ? -9.781 2.207 -10.258 1 95.75 84 GLY A C 1
ATOM 670 O O . GLY A 1 84 ? -9.711 1.622 -9.172 1 95.75 84 GLY A O 1
ATOM 671 N N . VAL A 1 85 ? -10.617 2.016 -11.234 1 96.19 85 VAL A N 1
ATOM 672 C CA . VAL A 1 85 ? -11.562 0.918 -11.055 1 96.19 85 VAL A CA 1
ATOM 673 C C . VAL A 1 85 ? -10.828 -0.418 -11.156 1 96.19 85 VAL A C 1
ATOM 675 O O . VAL A 1 85 ? -9.938 -0.585 -11.992 1 96.19 85 VAL A O 1
ATOM 678 N N . LYS A 1 86 ? -11.242 -1.318 -10.297 1 93.56 86 LYS A N 1
ATOM 679 C CA . LYS A 1 86 ? -10.711 -2.68 -10.312 1 93.56 86 LYS A CA 1
ATOM 680 C C . LYS A 1 86 ? -11.82 -3.699 -10.562 1 93.56 86 LYS A C 1
ATOM 682 O O . LYS A 1 86 ? -12.984 -3.461 -10.219 1 93.56 86 LYS A O 1
ATOM 687 N N . VAL A 1 87 ? -11.43 -4.855 -11.078 1 88.62 87 VAL A N 1
ATOM 688 C CA . VAL A 1 87 ? -12.367 -5.875 -11.523 1 88.62 87 VAL A CA 1
ATOM 689 C C . VAL A 1 87 ? -13.156 -6.402 -10.328 1 88.62 87 VAL A C 1
ATOM 691 O O . VAL A 1 87 ? -14.328 -6.777 -10.461 1 88.62 87 VAL A O 1
ATOM 694 N N . TYR A 1 88 ? -12.609 -6.285 -9.141 1 91.75 88 TYR A N 1
ATOM 695 C CA . TYR A 1 88 ? -13.234 -6.895 -7.973 1 91.75 88 TYR A CA 1
ATOM 696 C C . TYR A 1 88 ? -14.227 -5.934 -7.324 1 91.75 88 TYR A C 1
ATOM 698 O O . TYR A 1 88 ? -14.883 -6.281 -6.336 1 91.75 88 TYR A O 1
ATOM 706 N N . MET A 1 89 ? -14.352 -4.785 -7.934 1 95.5 89 MET A N 1
ATOM 707 C CA . MET A 1 89 ? -15.211 -3.787 -7.305 1 95.5 89 MET A CA 1
ATOM 708 C C . MET A 1 89 ? -16.672 -3.988 -7.707 1 95.5 89 MET A C 1
ATOM 710 O O . MET A 1 89 ? -16.984 -4.078 -8.898 1 95.5 89 MET A O 1
ATOM 714 N N . ASP A 1 90 ? -17.469 -4.047 -6.68 1 95.19 90 ASP A N 1
ATOM 715 C CA . ASP A 1 90 ? -18.906 -4.094 -6.902 1 95.19 90 ASP A CA 1
ATOM 716 C C . ASP A 1 90 ? -19.5 -2.686 -7.035 1 95.19 90 ASP A C 1
ATOM 718 O O . ASP A 1 90 ? -19.516 -1.922 -6.066 1 95.19 90 ASP A O 1
ATOM 722 N N . ARG A 1 91 ? -20.062 -2.293 -8.18 1 96.75 91 ARG A N 1
ATOM 723 C CA . ARG A 1 91 ? -20.703 -1.008 -8.422 1 96.75 91 ARG A CA 1
ATOM 724 C C . ARG A 1 91 ? -19.906 0.132 -7.789 1 96.75 91 ARG A C 1
ATOM 726 O O . ARG A 1 91 ? -20.422 0.843 -6.922 1 96.75 91 ARG A O 1
ATOM 733 N N . PRO A 1 92 ? -18.734 0.318 -8.289 1 98.38 92 PRO A N 1
ATOM 734 C CA . PRO A 1 92 ? -17.875 1.322 -7.66 1 98.38 92 PRO A CA 1
ATOM 735 C C . PRO A 1 92 ? -18.438 2.738 -7.781 1 98.38 92 PRO A C 1
ATOM 737 O O . PRO A 1 92 ? -18.953 3.109 -8.836 1 98.38 92 PRO A O 1
ATOM 740 N N . GLU A 1 93 ? -18.375 3.484 -6.621 1 98.69 93 GLU A N 1
ATOM 741 C CA . GLU A 1 93 ? -18.625 4.922 -6.617 1 98.69 93 GLU A CA 1
ATOM 742 C C . GLU A 1 93 ? -17.359 5.703 -6.969 1 98.69 93 GLU A C 1
ATOM 744 O O . GLU A 1 93 ? -16.25 5.242 -6.711 1 98.69 93 GLU A O 1
ATOM 749 N N . LYS A 1 94 ? -17.594 6.848 -7.543 1 98 94 LYS A N 1
ATOM 750 C CA . LYS A 1 94 ? -16.5 7.68 -8.031 1 98 94 LYS A CA 1
ATOM 751 C C . LYS A 1 94 ? -16.625 9.109 -7.516 1 98 94 LYS A C 1
ATOM 753 O O . LYS A 1 94 ? -17.719 9.656 -7.441 1 98 94 LYS A O 1
ATOM 758 N N . VAL A 1 95 ? -15.453 9.68 -7.105 1 97.25 95 VAL A N 1
ATOM 759 C CA . VAL A 1 95 ? -15.32 11.109 -6.852 1 97.25 95 VAL A CA 1
ATOM 760 C C . VAL A 1 95 ? -14.086 11.656 -7.574 1 97.25 95 VAL A C 1
ATOM 762 O O . VAL A 1 95 ? -13.047 10.992 -7.621 1 97.25 95 VAL A O 1
ATOM 765 N N . VAL A 1 96 ? -14.211 12.852 -8.117 1 92.31 96 VAL A N 1
ATOM 766 C CA . VAL A 1 96 ? -13.102 13.477 -8.828 1 92.31 96 VAL A CA 1
ATOM 767 C C . VAL A 1 96 ? -12.516 14.609 -7.984 1 92.31 96 VAL A C 1
ATOM 769 O O . VAL A 1 96 ? -13.25 15.492 -7.531 1 92.31 96 VAL A O 1
ATOM 772 N N . ASP A 1 97 ? -11.227 14.383 -7.707 1 84.44 97 ASP A N 1
ATOM 773 C CA . ASP A 1 97 ? -10.453 15.398 -7.008 1 84.44 97 ASP A CA 1
ATOM 774 C C . ASP A 1 97 ? -9.734 16.312 -7.996 1 84.44 97 ASP A C 1
ATOM 776 O O . ASP A 1 97 ? -9.008 15.844 -8.875 1 84.44 97 ASP A O 1
ATOM 780 N N . VAL A 1 98 ? -9.961 17.594 -7.91 1 79.12 98 VAL A N 1
ATOM 781 C CA . VAL A 1 98 ? -9.336 18.531 -8.828 1 79.12 98 VAL A CA 1
ATOM 782 C C . VAL A 1 98 ? -8.273 19.344 -8.094 1 79.12 98 VAL A C 1
ATOM 784 O O . VAL A 1 98 ? -8.555 19.984 -7.086 1 79.12 98 VAL A O 1
ATOM 787 N N . SER A 1 99 ? -7.008 19.125 -8.555 1 70.25 99 SER A N 1
ATOM 788 C CA . SER A 1 99 ? -5.922 19.938 -8.008 1 70.25 99 SER A CA 1
ATOM 789 C C . SER A 1 99 ? -6.062 21.391 -8.422 1 70.25 99 SER A C 1
ATOM 791 O O . SER A 1 99 ? -6.113 21.703 -9.617 1 70.25 99 SER A O 1
ATOM 793 N N . LEU A 1 100 ? -6.227 22.234 -7.461 1 63.75 100 LEU A N 1
ATOM 794 C CA . LEU A 1 100 ? -6.391 23.656 -7.773 1 63.75 100 LEU A CA 1
ATOM 795 C C . LEU A 1 100 ? -5.109 24.219 -8.367 1 63.75 100 LEU A C 1
ATOM 797 O O . LEU A 1 100 ? -5.164 25.109 -9.227 1 63.75 100 LEU A O 1
ATOM 801 N N . THR A 1 101 ? -3.982 23.672 -7.996 1 59.66 101 THR A N 1
ATOM 802 C CA . THR A 1 101 ? -2.695 24.234 -8.391 1 59.66 101 THR A CA 1
ATOM 803 C C . THR A 1 101 ? -2.301 23.766 -9.781 1 59.66 101 THR A C 1
ATOM 805 O O . THR A 1 101 ? -1.819 24.547 -10.602 1 59.66 101 THR A O 1
ATOM 808 N N . THR A 1 102 ? -2.553 22.547 -10.086 1 64.5 102 THR A N 1
ATOM 809 C CA . THR A 1 102 ? -2.047 21.984 -11.328 1 64.5 102 THR A CA 1
ATOM 810 C C . THR A 1 102 ? -3.182 21.766 -12.328 1 64.5 102 THR A C 1
ATOM 812 O O . THR A 1 102 ? -2.938 21.547 -13.516 1 64.5 102 THR A O 1
ATOM 815 N N . GLN A 1 103 ? -4.422 21.906 -11.781 1 68.69 103 GLN A N 1
ATOM 816 C CA . GLN A 1 103 ? -5.613 21.641 -12.578 1 68.69 103 GLN A CA 1
ATOM 817 C C . GLN A 1 103 ? -5.66 20.172 -13.016 1 68.69 103 GLN A C 1
ATOM 819 O O . GLN A 1 103 ? -6.266 19.844 -14.039 1 68.69 103 GLN A O 1
ATOM 824 N N . LYS A 1 104 ? -4.848 19.359 -12.352 1 77.62 104 LYS A N 1
ATOM 825 C CA . LYS A 1 104 ? -4.906 17.938 -12.648 1 77.62 104 LYS A CA 1
ATOM 826 C C . LYS A 1 104 ? -6.043 17.266 -11.891 1 77.62 104 LYS A C 1
ATOM 828 O O . LYS A 1 104 ? -6.297 17.578 -10.727 1 77.62 104 LYS A O 1
ATOM 833 N N . GLU A 1 105 ? -6.727 16.406 -12.664 1 85 105 GLU A N 1
ATOM 834 C CA . GLU A 1 105 ? -7.832 15.656 -12.062 1 85 105 GLU A CA 1
ATOM 835 C C . GLU A 1 105 ? -7.41 14.242 -11.688 1 85 105 GLU A C 1
ATOM 837 O O . GLU A 1 105 ? -6.664 13.594 -12.43 1 85 105 GLU A O 1
ATOM 842 N N . GLN A 1 106 ? -7.746 13.969 -10.445 1 88.19 106 GLN A N 1
ATOM 843 C CA . GLN A 1 106 ? -7.57 12.586 -10.016 1 88.19 106 GLN A CA 1
ATOM 844 C C . GLN A 1 106 ? -8.875 12.008 -9.477 1 88.19 106 GLN A C 1
ATOM 846 O O . GLN A 1 106 ? -9.625 12.695 -8.781 1 88.19 106 GLN A O 1
ATOM 851 N N . ALA A 1 107 ? -9.125 10.766 -9.867 1 95.38 107 ALA A N 1
ATOM 852 C CA . ALA A 1 107 ? -10.359 10.141 -9.406 1 95.38 107 ALA A CA 1
ATOM 853 C C . ALA A 1 107 ? -10.086 9.148 -8.281 1 95.38 107 ALA A C 1
ATOM 855 O O . ALA A 1 107 ? -9.008 8.555 -8.219 1 95.38 107 ALA A O 1
ATOM 856 N N . LEU A 1 108 ? -11.031 9.078 -7.398 1 97.75 108 LEU A N 1
ATOM 857 C CA . LEU A 1 108 ? -11.031 8.078 -6.336 1 97.75 108 LEU A CA 1
ATOM 858 C C . LEU A 1 108 ? -12.219 7.133 -6.477 1 97.75 108 LEU A C 1
ATOM 860 O O . LEU A 1 108 ? -13.32 7.562 -6.832 1 97.75 108 LEU A O 1
ATOM 864 N N . TYR A 1 109 ? -11.984 5.875 -6.164 1 98.56 109 TYR A N 1
ATOM 865 C CA . TYR A 1 109 ? -13.016 4.852 -6.328 1 98.56 109 TYR A CA 1
ATOM 866 C C . TYR A 1 109 ? -13.125 3.984 -5.078 1 98.56 109 TYR A C 1
ATOM 868 O O . TYR A 1 109 ? -12.109 3.656 -4.453 1 98.56 109 TYR A O 1
ATOM 876 N N . LEU A 1 110 ? -14.312 3.611 -4.75 1 98.75 110 LEU A N 1
ATOM 877 C CA . LEU A 1 110 ? -14.609 2.611 -3.727 1 98.75 110 LEU A CA 1
ATOM 878 C C . LEU A 1 110 ? -15.82 1.777 -4.113 1 98.75 110 LEU A C 1
ATOM 880 O O . LEU A 1 110 ? -16.859 2.324 -4.516 1 98.75 110 LEU A O 1
ATOM 884 N N . GLY A 1 111 ? -15.672 0.461 -4.102 1 98.19 111 GLY A N 1
ATOM 885 C CA . GLY A 1 111 ? -16.781 -0.426 -4.422 1 98.19 111 GLY A CA 1
ATOM 886 C C . GLY A 1 111 ? -17.703 -0.67 -3.248 1 98.19 111 GLY A C 1
ATOM 887 O O . GLY A 1 111 ? -17.344 -0.396 -2.102 1 98.19 111 GLY A O 1
ATOM 888 N N . HIS A 1 112 ? -18.859 -1.24 -3.514 1 98.06 112 HIS A N 1
ATOM 889 C CA . HIS A 1 112 ? -19.875 -1.453 -2.5 1 98.06 112 HIS A CA 1
ATOM 890 C C . HIS A 1 112 ? -19.531 -2.643 -1.609 1 98.06 112 HIS A C 1
ATOM 892 O O . HIS A 1 112 ? -20.062 -2.77 -0.503 1 98.06 112 HIS A O 1
ATOM 898 N N . GLU A 1 113 ? -18.609 -3.52 -2.057 1 95.38 113 GLU A N 1
ATOM 899 C CA . GLU A 1 113 ? -18.219 -4.648 -1.221 1 95.38 113 GLU A CA 1
ATOM 900 C C . GLU A 1 113 ? -17.594 -4.176 0.088 1 95.38 113 GLU A C 1
ATOM 902 O O . GLU A 1 113 ? -17.719 -4.836 1.12 1 95.38 113 GLU A O 1
ATOM 907 N N . ASP A 1 114 ? -16.938 -3.01 0.031 1 97.94 114 ASP A N 1
ATOM 908 C CA . ASP A 1 114 ? -16.359 -2.395 1.222 1 97.94 114 ASP A CA 1
ATOM 909 C C . ASP A 1 114 ? -17.188 -1.196 1.68 1 97.94 114 ASP A C 1
ATOM 911 O O . ASP A 1 114 ? -17.422 -1.014 2.877 1 97.94 114 ASP A O 1
ATOM 915 N N . GLY A 1 115 ? -17.641 -0.413 0.69 1 98.62 115 GLY A N 1
ATOM 916 C CA . GLY A 1 115 ? -18.344 0.816 0.999 1 98.62 115 GLY A CA 1
ATOM 917 C C . GLY A 1 115 ? -19.578 0.593 1.864 1 98.62 115 GLY A C 1
ATOM 918 O O . GLY A 1 115 ? -19.844 1.377 2.775 1 98.62 115 GLY A O 1
ATOM 919 N N . ASP A 1 116 ? -20.281 -0.495 1.648 1 98.56 116 ASP A N 1
ATOM 920 C CA . ASP A 1 116 ? -21.516 -0.756 2.381 1 98.56 116 ASP A CA 1
ATOM 921 C C . ASP A 1 116 ? -21.234 -1.031 3.855 1 98.56 116 ASP A C 1
ATOM 923 O O . ASP A 1 116 ? -22.094 -0.819 4.711 1 98.56 116 ASP A O 1
ATOM 927 N N . LEU A 1 117 ? -20.078 -1.483 4.219 1 98.56 117 LEU A N 1
ATOM 928 C CA . LEU A 1 117 ? -19.703 -1.725 5.605 1 98.56 117 LEU A CA 1
ATOM 929 C C . LEU A 1 117 ? -19.656 -0.42 6.395 1 98.56 117 LEU A C 1
ATOM 931 O O . LEU A 1 117 ? -19.688 -0.433 7.625 1 98.56 117 LEU A O 1
ATOM 935 N N . LEU A 1 118 ? -19.609 0.715 5.684 1 98.81 118 LEU A N 1
ATOM 936 C CA . LEU A 1 118 ? -19.312 2 6.312 1 98.81 118 LEU A CA 1
ATOM 937 C C . LEU A 1 118 ? -20.609 2.723 6.684 1 98.81 118 LEU A C 1
ATOM 939 O O . LEU A 1 118 ? -20.578 3.744 7.375 1 98.81 118 LEU A O 1
ATOM 943 N N . ASP A 1 119 ? -21.688 2.221 6.254 1 98.81 119 ASP A N 1
ATOM 944 C CA . ASP A 1 119 ? -22.969 2.891 6.461 1 98.81 119 ASP A CA 1
ATOM 945 C C . ASP A 1 119 ? -23.25 3.098 7.945 1 98.81 119 ASP A C 1
ATOM 947 O O . ASP A 1 119 ? -23.438 2.131 8.688 1 98.81 119 ASP A O 1
ATOM 951 N N . GLY A 1 120 ? -23.188 4.348 8.367 1 98.75 120 GLY A N 1
ATOM 952 C CA . GLY A 1 120 ? -23.484 4.711 9.742 1 98.75 120 GLY A CA 1
ATOM 953 C C . GLY A 1 120 ? -22.344 4.406 10.695 1 98.75 120 GLY A C 1
ATOM 954 O O . GLY A 1 120 ? -22.484 4.578 11.906 1 98.75 120 GLY A O 1
ATOM 955 N N . LYS A 1 121 ? -21.281 3.938 10.242 1 98.94 121 LYS A N 1
ATOM 956 C CA . LYS A 1 121 ? -20.172 3.527 11.086 1 98.94 121 LYS A CA 1
ATOM 957 C C . LYS A 1 121 ? -19.188 4.68 11.305 1 98.94 121 LYS A C 1
ATOM 959 O O . LYS A 1 121 ? -19.109 5.594 10.484 1 98.94 121 LYS A O 1
ATOM 964 N N . ARG A 1 122 ? -18.547 4.734 12.453 1 98.94 122 ARG A N 1
ATOM 965 C CA . ARG A 1 122 ? -17.484 5.691 12.742 1 98.94 122 ARG A CA 1
ATOM 966 C C . ARG A 1 122 ? -16.234 5.371 11.938 1 98.94 122 ARG A C 1
ATOM 968 O O . ARG A 1 122 ? -15.625 4.312 12.125 1 98.94 122 ARG A O 1
ATOM 975 N N . VAL A 1 123 ? -15.859 6.281 11.094 1 98.94 123 VAL A N 1
ATOM 976 C CA . VAL A 1 123 ? -14.773 6.027 10.156 1 98.94 123 VAL A CA 1
ATOM 977 C C . VAL A 1 123 ? -13.609 6.98 10.438 1 98.94 123 VAL A C 1
ATOM 979 O O . VAL A 1 123 ? -13.82 8.18 10.617 1 98.94 123 VAL A O 1
ATOM 982 N N . LEU A 1 124 ? -12.43 6.418 10.555 1 98.94 124 LEU A N 1
ATOM 983 C CA . LEU A 1 124 ? -11.188 7.172 10.664 1 98.94 124 LEU A CA 1
ATOM 984 C C . LEU A 1 124 ? -10.469 7.246 9.32 1 98.94 124 LEU A C 1
ATOM 986 O O . LEU A 1 124 ? -10.148 6.211 8.727 1 98.94 124 LEU A O 1
ATOM 990 N N . ILE A 1 125 ? -10.25 8.445 8.781 1 98.94 125 ILE A N 1
ATOM 991 C CA . ILE A 1 125 ? -9.445 8.625 7.582 1 98.94 125 ILE A CA 1
ATOM 992 C C . ILE A 1 125 ? -7.969 8.742 7.961 1 98.94 125 ILE A C 1
ATOM 994 O O . ILE A 1 125 ? -7.613 9.516 8.859 1 98.94 125 ILE A O 1
ATOM 998 N N . VAL A 1 126 ? -7.133 7.93 7.309 1 98.88 126 VAL A N 1
ATOM 999 C CA . VAL A 1 126 ? -5.699 7.91 7.582 1 98.88 126 VAL A CA 1
ATOM 1000 C C . VAL A 1 126 ? -4.926 8.188 6.293 1 98.88 126 VAL A C 1
ATOM 1002 O O . VAL A 1 126 ? -5.168 7.555 5.266 1 98.88 126 VAL A O 1
ATOM 1005 N N . ASP A 1 127 ? -4.043 9.117 6.285 1 98.25 127 ASP A N 1
ATOM 1006 C CA . ASP A 1 127 ? -3.102 9.406 5.207 1 98.25 127 ASP A CA 1
ATOM 1007 C C . ASP A 1 127 ? -1.74 9.82 5.762 1 98.25 127 ASP A C 1
ATOM 1009 O O . ASP A 1 127 ? -1.568 9.93 6.977 1 98.25 127 ASP A O 1
ATOM 1013 N N . ASP A 1 128 ? -0.709 10 4.914 1 97.88 128 ASP A N 1
ATOM 1014 C CA . ASP A 1 128 ? 0.644 10.164 5.438 1 97.88 128 ASP A CA 1
ATOM 1015 C C . ASP A 1 128 ? 0.945 11.633 5.723 1 97.88 128 ASP A C 1
ATOM 1017 O O . ASP A 1 128 ? 1.486 11.969 6.777 1 97.88 128 ASP A O 1
ATOM 1021 N N . VAL A 1 129 ? 0.619 12.539 4.766 1 96.25 129 VAL A N 1
ATOM 1022 C CA . VAL A 1 129 ? 0.862 13.969 4.922 1 96.25 129 VAL A CA 1
ATOM 1023 C C . VAL A 1 129 ? -0.342 14.758 4.41 1 96.25 129 VAL A C 1
ATOM 1025 O O . VAL A 1 129 ? -0.902 14.438 3.361 1 96.25 129 VAL A O 1
ATOM 1028 N N . VAL A 1 130 ? -0.796 15.727 5.176 1 95.31 130 VAL A N 1
ATOM 1029 C CA . VAL A 1 130 ? -1.814 16.656 4.691 1 95.31 130 VAL A CA 1
ATOM 1030 C C . VAL A 1 130 ? -1.174 18 4.359 1 95.31 130 VAL A C 1
ATOM 1032 O O . VAL A 1 130 ? -0.317 18.484 5.102 1 95.31 130 VAL A O 1
ATOM 1035 N N . SER A 1 131 ? -1.512 18.484 3.268 1 91.56 131 SER A N 1
ATOM 1036 C CA . SER A 1 131 ? -1.063 19.812 2.846 1 91.56 131 SER A CA 1
ATOM 1037 C C . SER A 1 131 ? -2.244 20.75 2.611 1 91.56 131 SER A C 1
ATOM 1039 O O . SER A 1 131 ? -2.73 21.391 3.545 1 91.56 131 SER A O 1
ATOM 1041 N N . THR A 1 132 ? -2.824 20.766 1.433 1 83.5 132 THR A N 1
ATOM 1042 C CA . THR A 1 132 ? -3.965 21.625 1.132 1 83.5 132 THR A CA 1
ATOM 1043 C C . THR A 1 132 ? -5.262 21 1.639 1 83.5 132 THR A C 1
ATOM 1045 O O . THR A 1 132 ? -6.246 21.703 1.87 1 83.5 132 THR A O 1
ATOM 1048 N N . GLY A 1 133 ? -5.246 19.75 1.688 1 86.88 133 GLY A N 1
ATOM 1049 C CA . GLY A 1 133 ? -6.434 19.031 2.113 1 86.88 133 GLY A CA 1
ATOM 1050 C C . GLY A 1 133 ? -7.305 18.578 0.955 1 86.88 133 GLY A C 1
ATOM 1051 O O . GLY A 1 133 ? -8.422 18.094 1.162 1 86.88 133 GLY A O 1
ATOM 1052 N N . GLY A 1 134 ? -6.836 18.734 -0.24 1 86.75 134 GLY A N 1
ATOM 1053 C CA . GLY A 1 134 ? -7.582 18.297 -1.413 1 86.75 134 GLY A CA 1
ATOM 1054 C C . GLY A 1 134 ? -7.906 16.828 -1.407 1 86.75 134 GLY A C 1
ATOM 1055 O O . GLY A 1 134 ? -9.055 16.438 -1.614 1 86.75 134 GLY A O 1
ATOM 1056 N N . SER A 1 135 ? -6.91 16.031 -1.139 1 90.88 135 SER A N 1
ATOM 1057 C CA . SER A 1 135 ? -7.129 14.586 -1.068 1 90.88 135 SER A CA 1
ATOM 1058 C C . SER A 1 135 ? -8.133 14.234 0.025 1 90.88 135 SER A C 1
ATOM 1060 O O . SER A 1 135 ? -9.016 13.406 -0.185 1 90.88 135 SER A O 1
ATOM 1062 N N . LEU A 1 136 ? -8.039 14.883 1.142 1 94.31 136 LEU A N 1
ATOM 1063 C CA . LEU A 1 136 ? -8.938 14.641 2.26 1 94.31 136 LEU A CA 1
ATOM 1064 C C . LEU A 1 136 ? -10.383 14.953 1.871 1 94.31 136 LEU A C 1
ATOM 1066 O O . LEU A 1 136 ? -11.289 14.172 2.166 1 94.31 136 LEU A O 1
ATOM 1070 N N . LYS A 1 137 ? -10.57 16.047 1.232 1 94.38 137 LYS A N 1
ATOM 1071 C CA . LYS A 1 137 ? -11.898 16.438 0.788 1 94.38 137 LYS A CA 1
ATOM 1072 C C . LYS A 1 137 ? -12.492 15.406 -0.157 1 94.38 137 LYS A C 1
ATOM 1074 O O . LYS A 1 137 ? -13.664 15.039 -0.029 1 94.38 137 LYS A O 1
ATOM 1079 N N . ALA A 1 138 ? -11.734 14.938 -1.1 1 95.94 138 ALA A N 1
ATOM 1080 C CA . ALA A 1 138 ? -12.188 13.938 -2.062 1 95.94 138 ALA A CA 1
ATOM 1081 C C . ALA A 1 138 ? -12.578 12.641 -1.362 1 95.94 138 ALA A C 1
ATOM 1083 O O . ALA A 1 138 ? -13.602 12.039 -1.692 1 95.94 138 ALA A O 1
ATOM 1084 N N . VAL A 1 139 ? -11.766 12.234 -0.381 1 97.81 139 VAL A N 1
ATOM 1085 C CA . VAL A 1 139 ? -12.07 11.016 0.362 1 97.81 139 VAL A CA 1
ATOM 1086 C C . VAL A 1 139 ? -13.383 11.195 1.13 1 97.81 139 VAL A C 1
ATOM 1088 O O . VAL A 1 139 ? -14.242 10.312 1.114 1 97.81 139 VAL A O 1
ATOM 1091 N N . LYS A 1 140 ? -13.57 12.305 1.78 1 98.12 140 LYS A N 1
ATOM 1092 C CA . LYS A 1 140 ? -14.789 12.57 2.535 1 98.12 140 LYS A CA 1
ATOM 1093 C C . LYS A 1 140 ? -16.016 12.555 1.623 1 98.12 140 LYS A C 1
ATOM 1095 O O . LYS A 1 140 ? -17.047 12 1.984 1 98.12 140 LYS A O 1
ATOM 1100 N N . GLU A 1 141 ? -15.852 13.156 0.472 1 98.19 141 GLU A N 1
ATOM 1101 C CA . GLU A 1 141 ? -16.953 13.156 -0.492 1 98.19 141 GLU A CA 1
ATOM 1102 C C . GLU A 1 141 ? -17.312 11.742 -0.923 1 98.19 141 GLU A C 1
ATOM 1104 O O . GLU A 1 141 ? -18.484 11.398 -1.035 1 98.19 141 GLU A O 1
ATOM 1109 N N . LEU A 1 142 ? -16.312 10.969 -1.166 1 98.69 142 LEU A N 1
ATOM 1110 C CA . LEU A 1 142 ? -16.531 9.578 -1.553 1 98.69 142 LEU A CA 1
ATOM 1111 C C . LEU A 1 142 ? -17.25 8.812 -0.441 1 98.69 142 LEU A C 1
ATOM 1113 O O . LEU A 1 142 ? -18.203 8.078 -0.7 1 98.69 142 LEU A O 1
ATOM 1117 N N . LEU A 1 143 ? -16.812 8.992 0.827 1 98.75 143 LEU A N 1
ATOM 1118 C CA . LEU A 1 143 ? -17.359 8.281 1.978 1 98.75 143 LEU A CA 1
ATOM 1119 C C . LEU A 1 143 ? -18.797 8.719 2.242 1 98.75 143 LEU A C 1
ATOM 1121 O O . LEU A 1 143 ? -19.609 7.926 2.738 1 98.75 143 LEU A O 1
ATOM 1125 N N . ALA A 1 144 ? -19.109 9.914 1.869 1 98.69 144 ALA A N 1
ATOM 1126 C CA . ALA A 1 144 ? -20.469 10.414 2.035 1 98.69 144 ALA A CA 1
ATOM 1127 C C . ALA A 1 144 ? -21.469 9.625 1.184 1 98.69 144 ALA A C 1
ATOM 1129 O O . ALA A 1 144 ? -22.625 9.445 1.569 1 98.69 144 ALA A O 1
ATOM 1130 N N . LYS A 1 145 ? -21.031 9.148 0.086 1 98.62 145 LYS A N 1
ATOM 1131 C CA . LYS A 1 145 ? -21.891 8.352 -0.797 1 98.62 145 LYS A CA 1
ATOM 1132 C C . LYS A 1 145 ? -22.312 7.047 -0.127 1 98.62 145 LYS A C 1
ATOM 1134 O O . LYS A 1 145 ? -23.266 6.398 -0.562 1 98.62 145 LYS A O 1
ATOM 1139 N N . PHE A 1 146 ? -21.578 6.684 0.92 1 98.75 146 PHE A N 1
ATOM 1140 C CA . PHE A 1 146 ? -21.859 5.445 1.632 1 98.75 146 PHE A CA 1
ATOM 1141 C C . PHE A 1 146 ? -22.438 5.734 3.016 1 98.75 146 PHE A C 1
ATOM 1143 O O . PHE A 1 146 ? -22.516 4.836 3.859 1 98.75 146 PHE A O 1
ATOM 1150 N N . ASN A 1 147 ? -22.688 6.965 3.312 1 98.69 147 ASN A N 1
ATOM 1151 C CA . ASN A 1 147 ? -23.25 7.402 4.586 1 98.69 147 ASN A CA 1
ATOM 1152 C C . ASN A 1 147 ? -22.312 7.102 5.746 1 98.69 147 ASN A C 1
ATOM 1154 O O . ASN A 1 147 ? -22.766 6.699 6.824 1 98.69 147 ASN A O 1
ATOM 1158 N N . ALA A 1 148 ? -21.047 7.223 5.508 1 98.88 148 ALA A N 1
ATOM 1159 C CA . ALA A 1 148 ? -20.062 7.023 6.555 1 98.88 148 ALA A CA 1
ATOM 1160 C C . ALA A 1 148 ? -20.031 8.203 7.516 1 98.88 148 ALA A C 1
ATOM 1162 O O . ALA A 1 148 ? -20.141 9.359 7.094 1 98.88 148 ALA A O 1
ATOM 1163 N N . ASN A 1 149 ? -19.875 7.953 8.805 1 98.81 149 ASN A N 1
ATOM 1164 C CA . ASN A 1 149 ? -19.656 8.984 9.812 1 98.81 149 ASN A CA 1
ATOM 1165 C C . ASN A 1 149 ? -18.156 9.195 10.062 1 98.81 149 ASN A C 1
ATOM 1167 O O . ASN A 1 149 ? -17.562 8.5 10.891 1 98.81 149 ASN A O 1
ATOM 1171 N N . VAL A 1 150 ? -17.578 10.133 9.367 1 98.75 150 VAL A N 1
ATOM 1172 C CA . VAL A 1 150 ? -16.156 10.406 9.555 1 98.75 150 VAL A CA 1
ATOM 1173 C C . VAL A 1 150 ? -15.93 11.07 10.906 1 98.75 150 VAL A C 1
ATOM 1175 O O . VAL A 1 150 ? -16.297 12.234 11.102 1 98.75 150 VAL A O 1
ATOM 1178 N N . VAL A 1 151 ? -15.219 10.367 11.773 1 98.75 151 VAL A N 1
ATOM 1179 C CA . VAL A 1 151 ? -15.094 10.859 13.141 1 98.75 151 VAL A CA 1
ATOM 1180 C C . VAL A 1 151 ? -13.797 11.641 13.297 1 98.75 151 VAL A C 1
ATOM 1182 O O . VAL A 1 151 ? -13.672 12.469 14.203 1 98.75 151 VAL A O 1
ATOM 1185 N N . ALA A 1 152 ? -12.836 11.32 12.492 1 98.69 152 ALA A N 1
ATOM 1186 C CA . ALA A 1 152 ? -11.57 12.047 12.5 1 98.69 152 ALA A CA 1
ATOM 1187 C C . ALA A 1 152 ? -10.758 11.734 11.242 1 98.69 152 ALA A C 1
ATOM 1189 O O . ALA A 1 152 ? -11.031 10.758 10.547 1 98.69 152 ALA A O 1
ATOM 1190 N N . SER A 1 153 ? -9.891 12.578 10.875 1 98.62 153 SER A N 1
ATOM 1191 C CA . SER A 1 153 ? -8.82 12.398 9.898 1 98.62 153 SER A CA 1
ATOM 1192 C C . SER A 1 153 ? -7.449 12.609 10.531 1 98.62 153 SER A C 1
ATOM 1194 O O . SER A 1 153 ? -7.215 13.617 11.195 1 98.62 153 SER A O 1
ATOM 1196 N N . CYS A 1 154 ? -6.566 11.617 10.297 1 98.69 154 CYS A N 1
ATOM 1197 C CA . CYS A 1 154 ? -5.289 11.742 11 1 98.69 154 CYS A CA 1
ATOM 1198 C C . CYS A 1 154 ? -4.121 11.5 10.047 1 98.69 154 CYS A C 1
ATOM 1200 O O . CYS A 1 154 ? -4.254 10.758 9.07 1 98.69 154 CYS A O 1
ATOM 1202 N N . PHE A 1 155 ? -3.02 12.125 10.398 1 98.62 155 PHE A N 1
ATOM 1203 C CA . PHE A 1 155 ? -1.782 12.148 9.633 1 98.62 155 PHE A CA 1
ATOM 1204 C C . PHE A 1 155 ? -0.57 12.203 10.555 1 98.62 155 PHE A C 1
ATOM 1206 O O . PHE A 1 155 ? -0.582 12.906 11.562 1 98.62 155 PHE A O 1
ATOM 1213 N N . PRO A 1 156 ? 0.514 11.445 10.164 1 98.75 156 PRO A N 1
ATOM 1214 C CA . PRO A 1 156 ? 1.749 11.719 10.906 1 98.75 156 PRO A CA 1
ATOM 1215 C C . PRO A 1 156 ? 2.166 13.188 10.828 1 98.75 156 PRO A C 1
ATOM 1217 O O . PRO A 1 156 ? 2.518 13.789 11.852 1 98.75 156 PRO A O 1
ATOM 1220 N N . LEU A 1 157 ? 2.008 13.734 9.617 1 98.31 157 LEU A N 1
ATOM 1221 C CA . LEU A 1 157 ? 2.531 15.086 9.445 1 98.31 157 LEU A CA 1
ATOM 1222 C C . LEU A 1 157 ? 1.489 15.992 8.812 1 98.31 157 LEU A C 1
ATOM 1224 O O . LEU A 1 157 ? 0.748 15.57 7.922 1 98.31 157 LEU A O 1
ATOM 1228 N N . ALA A 1 158 ? 1.452 17.188 9.195 1 97.19 158 ALA A N 1
ATOM 1229 C CA . ALA A 1 158 ? 0.735 18.297 8.555 1 97.19 158 ALA A CA 1
ATOM 1230 C C . ALA A 1 158 ? 1.707 19.312 7.98 1 97.19 158 ALA A C 1
ATOM 1232 O O . ALA A 1 158 ? 2.562 19.844 8.695 1 97.19 158 ALA A O 1
ATOM 1233 N N . GLU A 1 159 ? 1.552 19.578 6.773 1 94.38 159 GLU A N 1
ATOM 1234 C CA . GLU A 1 159 ? 2.518 20.422 6.082 1 94.38 159 GLU A CA 1
ATOM 1235 C C . GLU A 1 159 ? 2.027 21.875 6.008 1 94.38 159 GLU A C 1
ATOM 1237 O O . GLU A 1 159 ? 0.869 22.125 5.668 1 94.38 159 GLU A O 1
ATOM 1242 N N . GLY A 1 160 ? 2.859 22.781 6.273 1 89.56 160 GLY A N 1
ATOM 1243 C CA . GLY A 1 160 ? 2.568 24.203 6.145 1 89.56 160 GLY A CA 1
ATOM 1244 C C . GLY A 1 160 ? 1.329 24.625 6.91 1 89.56 160 GLY A C 1
ATOM 1245 O O . GLY A 1 160 ? 1.196 24.328 8.102 1 89.56 160 GLY A O 1
ATOM 1246 N N . ASP A 1 161 ? 0.392 25.266 6.164 1 87.56 161 ASP A N 1
ATOM 1247 C CA . ASP A 1 161 ? -0.794 25.859 6.773 1 87.56 161 ASP A CA 1
ATOM 1248 C C . ASP A 1 161 ? -1.785 24.781 7.211 1 87.56 161 ASP A C 1
ATOM 1250 O O . ASP A 1 161 ? -2.703 25.062 7.988 1 87.56 161 ASP A O 1
ATOM 1254 N N . ALA A 1 162 ? -1.543 23.609 6.758 1 86.12 162 ALA A N 1
ATOM 1255 C CA . ALA A 1 162 ? -2.426 22.531 7.172 1 86.12 162 ALA A CA 1
ATOM 1256 C C . ALA A 1 162 ? -2.342 22.297 8.672 1 86.12 162 ALA A C 1
ATOM 1258 O O . ALA A 1 162 ? -3.287 21.781 9.289 1 86.12 162 ALA A O 1
ATOM 1259 N N . ALA A 1 163 ? -1.218 22.672 9.242 1 87.94 163 ALA A N 1
ATOM 1260 C CA . ALA A 1 163 ? -1.009 22.469 10.68 1 87.94 163 ALA A CA 1
ATOM 1261 C C . ALA A 1 163 ? -1.879 23.422 11.5 1 87.94 163 ALA A C 1
ATOM 1263 O O . ALA A 1 163 ? -2.02 23.25 12.711 1 87.94 163 ALA A O 1
ATOM 1264 N N . ASP A 1 164 ? -2.525 24.312 10.844 1 88 164 ASP A N 1
ATOM 1265 C CA . ASP A 1 164 ? -3.383 25.266 11.547 1 88 164 ASP A CA 1
ATOM 1266 C C . ASP A 1 164 ? -4.844 24.828 11.5 1 88 164 ASP A C 1
ATOM 1268 O O . ASP A 1 164 ? -5.707 25.469 12.102 1 88 164 ASP A O 1
ATOM 1272 N N . ARG A 1 165 ? -5.062 23.75 10.812 1 87.12 165 ARG A N 1
ATOM 1273 C CA . ARG A 1 165 ? -6.426 23.25 10.719 1 87.12 165 ARG A CA 1
ATOM 1274 C C . ARG A 1 165 ? -6.891 22.672 12.055 1 87.12 165 ARG A C 1
ATOM 1276 O O . ARG A 1 165 ? -6.094 22.078 12.789 1 87.12 165 ARG A O 1
ATOM 1283 N N . ASP A 1 166 ? -8.203 22.766 12.227 1 88 166 ASP A N 1
ATOM 1284 C CA . ASP A 1 166 ? -8.75 22.25 13.477 1 88 166 ASP A CA 1
ATOM 1285 C C . ASP A 1 166 ? -9.555 20.984 13.227 1 88 166 ASP A C 1
ATOM 1287 O O . ASP A 1 166 ? -10.117 20.391 14.164 1 88 166 ASP A O 1
ATOM 1291 N N . ASP A 1 167 ? -9.555 20.5 12.031 1 92.31 167 ASP A N 1
ATOM 1292 C CA . ASP A 1 167 ? -10.406 19.359 11.711 1 92.31 167 ASP A CA 1
ATOM 1293 C C . ASP A 1 167 ? -9.57 18.125 11.414 1 92.31 167 ASP A C 1
ATOM 1295 O O . ASP A 1 167 ? -10.062 17.156 10.828 1 92.31 167 ASP A O 1
ATOM 1299 N N . ILE A 1 168 ? -8.266 18.234 11.797 1 96.81 168 ILE A N 1
ATOM 1300 C CA . ILE A 1 168 ? -7.402 17.094 11.547 1 96.81 168 ILE A CA 1
ATOM 1301 C C . ILE A 1 168 ? -6.578 16.781 12.797 1 96.81 168 ILE A C 1
ATOM 1303 O O . ILE A 1 168 ? -6.41 17.656 13.664 1 96.81 168 ILE A O 1
ATOM 1307 N N . ILE A 1 169 ? -6.133 15.578 12.938 1 98.25 169 ILE A N 1
ATOM 1308 C CA . ILE A 1 169 ? -5.207 15.125 13.969 1 98.25 169 ILE A CA 1
ATOM 1309 C C . ILE A 1 169 ? -3.854 14.805 13.344 1 98.25 169 ILE A C 1
ATOM 1311 O O . ILE A 1 169 ? -3.781 14.125 12.312 1 98.25 169 ILE A O 1
ATOM 1315 N N . TYR A 1 170 ? -2.801 15.312 13.875 1 98.19 170 TYR A N 1
ATOM 1316 C CA . TYR A 1 170 ? -1.47 15 13.367 1 98.19 170 TYR A CA 1
ATOM 1317 C C . TYR A 1 170 ? -0.454 14.93 14.5 1 98.19 170 TYR A C 1
ATOM 1319 O O . TYR A 1 170 ? -0.756 15.297 15.641 1 98.19 170 TYR A O 1
ATOM 1327 N N . LEU A 1 171 ? 0.781 14.414 14.242 1 98.38 171 LEU A N 1
ATOM 1328 C CA . LEU A 1 171 ? 1.808 14.234 15.266 1 98.38 171 LEU A CA 1
ATOM 1329 C C . LEU A 1 171 ? 2.803 15.391 15.242 1 98.38 171 LEU A C 1
ATOM 1331 O O . LEU A 1 171 ? 3.188 15.906 16.297 1 98.38 171 LEU A O 1
ATOM 1335 N N . GLU A 1 172 ? 3.268 15.781 14.031 1 98.06 172 GLU A N 1
ATOM 1336 C CA . GLU A 1 172 ? 4.27 16.828 13.898 1 98.06 172 GLU A CA 1
ATOM 1337 C C . GLU A 1 172 ? 3.982 17.719 12.688 1 98.06 172 GLU A C 1
ATOM 1339 O O . GLU A 1 172 ? 3.35 17.281 11.727 1 98.06 172 GLU A O 1
ATOM 1344 N N . LYS A 1 173 ? 4.453 18.891 12.773 1 96.44 173 LYS A N 1
ATOM 1345 C CA . LYS A 1 173 ? 4.41 19.781 11.625 1 96.44 173 LYS A CA 1
ATOM 1346 C C . LYS A 1 173 ? 5.586 19.531 10.68 1 96.44 173 LYS A C 1
ATOM 1348 O O . LYS A 1 173 ? 6.707 19.281 11.133 1 96.44 173 LYS A O 1
ATOM 1353 N N . LEU A 1 174 ? 5.328 19.516 9.43 1 96.31 174 LEU A N 1
ATOM 1354 C CA . LEU A 1 174 ? 6.352 19.5 8.391 1 96.31 174 LEU A CA 1
ATOM 1355 C C . LEU A 1 174 ? 6.496 20.859 7.746 1 96.31 174 LEU A C 1
ATOM 1357 O O . LEU A 1 174 ? 5.602 21.312 7.027 1 96.31 174 LEU A O 1
ATOM 1361 N N . PRO A 1 175 ? 7.609 21.484 7.969 1 93.88 175 PRO A N 1
ATOM 1362 C CA . PRO A 1 175 ? 7.754 22.844 7.449 1 93.88 175 PRO A CA 1
ATOM 1363 C C . PRO A 1 175 ? 7.891 22.875 5.93 1 93.88 175 PRO A C 1
ATOM 1365 O O . PRO A 1 175 ? 8.258 21.875 5.312 1 93.88 175 PRO A O 1
ATOM 1368 N N . LEU A 1 176 ? 7.48 23.984 5.379 1 93.12 176 LEU A N 1
ATOM 1369 C CA . LEU A 1 176 ? 7.871 24.375 4.027 1 93.12 176 LEU A CA 1
ATOM 1370 C C . LEU A 1 176 ? 9.141 25.219 4.051 1 93.12 176 LEU A C 1
ATOM 1372 O O . LEU A 1 176 ? 9.312 26.062 4.926 1 93.12 176 LEU A O 1
ATOM 1376 N N . PHE A 1 177 ? 10.055 24.953 3.135 1 93.69 177 PHE A N 1
ATOM 1377 C CA . PHE A 1 177 ? 11.344 25.641 3.16 1 93.69 177 PHE A CA 1
ATOM 1378 C C . PHE A 1 177 ? 11.438 26.672 2.047 1 93.69 177 PHE A C 1
ATOM 1380 O O . PHE A 1 177 ? 11.742 26.328 0.901 1 93.69 177 PHE A O 1
ATOM 1387 N N . PHE A 1 178 ? 11.234 27.906 2.432 1 91.5 178 PHE A N 1
ATOM 1388 C CA . PHE A 1 178 ? 11.258 29.016 1.479 1 91.5 178 PHE A CA 1
ATOM 1389 C C . PHE A 1 178 ? 12.68 29.5 1.26 1 91.5 178 PHE A C 1
ATOM 1391 O O . PHE A 1 178 ? 13.469 29.594 2.205 1 91.5 178 PHE A O 1
ATOM 1398 N N . LYS A 1 179 ? 13.008 29.75 -0.044 1 85.75 179 LYS A N 1
ATOM 1399 C CA . LYS A 1 179 ? 14.328 30.234 -0.431 1 85.75 179 LYS A CA 1
ATOM 1400 C C . LYS A 1 179 ? 14.344 31.766 -0.532 1 85.75 179 LYS A C 1
ATOM 1402 O O . LYS A 1 179 ? 13.305 32.375 -0.803 1 85.75 179 LYS A O 1
ATOM 1407 N N . MET B 1 1 ? -26.703 -17.172 -5.18 1 45.75 1 MET B N 1
ATOM 1408 C CA . MET B 1 1 ? -25.625 -17.453 -4.23 1 45.75 1 MET B CA 1
ATOM 1409 C C . MET B 1 1 ? -24.312 -16.875 -4.711 1 45.75 1 MET B C 1
ATOM 1411 O O . MET B 1 1 ? -23.984 -16.953 -5.898 1 45.75 1 MET B O 1
ATOM 1415 N N . LYS B 1 2 ? -23.672 -16.047 -3.85 1 63.59 2 LYS B N 1
ATOM 1416 C CA . LYS B 1 2 ? -22.469 -15.438 -4.395 1 63.59 2 LYS B CA 1
ATOM 1417 C C . LYS B 1 2 ? -21.453 -16.5 -4.812 1 63.59 2 LYS B C 1
ATOM 1419 O O . LYS B 1 2 ? -21.203 -17.453 -4.066 1 63.59 2 LYS B O 1
ATOM 1424 N N . ASP B 1 3 ? -21.172 -16.688 -6.082 1 88 3 ASP B N 1
ATOM 1425 C CA . ASP B 1 3 ? -20.188 -17.609 -6.645 1 88 3 ASP B CA 1
ATOM 1426 C C . ASP B 1 3 ? -18.781 -17.297 -6.129 1 88 3 ASP B C 1
ATOM 1428 O O . ASP B 1 3 ? -18.188 -16.281 -6.523 1 88 3 ASP B O 1
ATOM 1432 N N . THR B 1 4 ? -18.422 -18.125 -5.066 1 95.75 4 THR B N 1
ATOM 1433 C CA . THR B 1 4 ? -17.141 -17.875 -4.406 1 95.75 4 THR B CA 1
ATOM 1434 C C . THR B 1 4 ? -16.219 -19.094 -4.516 1 95.75 4 THR B C 1
ATOM 1436 O O . THR B 1 4 ? -16.656 -20.172 -4.922 1 95.75 4 THR B O 1
ATOM 1439 N N . TYR B 1 5 ? -14.953 -18.875 -4.398 1 96.44 5 TYR B N 1
ATOM 1440 C CA . TYR B 1 5 ? -13.922 -19.906 -4.262 1 96.44 5 TYR B CA 1
ATOM 1441 C C . TYR B 1 5 ? -13.359 -19.922 -2.844 1 96.44 5 TYR B C 1
ATOM 1443 O O . TYR B 1 5 ? -12.961 -18.875 -2.314 1 96.44 5 TYR B O 1
ATOM 1451 N N . THR B 1 6 ? -13.352 -21.109 -2.211 1 97.62 6 THR B N 1
ATOM 1452 C CA . THR B 1 6 ? -12.797 -21.234 -0.866 1 97.62 6 THR B CA 1
ATOM 1453 C C . THR B 1 6 ? -11.281 -21.422 -0.918 1 97.62 6 THR B C 1
ATOM 1455 O O . THR B 1 6 ? -10.797 -22.422 -1.434 1 97.62 6 THR B O 1
ATOM 1458 N N . LEU B 1 7 ? -10.586 -20.422 -0.376 1 97.75 7 LEU B N 1
ATOM 1459 C CA . LEU B 1 7 ? -9.133 -20.5 -0.283 1 97.75 7 LEU B CA 1
ATOM 1460 C C . LEU B 1 7 ? -8.703 -21 1.094 1 97.75 7 LEU B C 1
ATOM 1462 O O . LEU B 1 7 ? -9.156 -20.469 2.115 1 97.75 7 LEU B O 1
ATOM 1466 N N . LYS B 1 8 ? -7.93 -22.016 1.1 1 98.12 8 LYS B N 1
ATOM 1467 C CA . LYS B 1 8 ? -7.277 -22.453 2.324 1 98.12 8 LYS B CA 1
ATOM 1468 C C . LYS B 1 8 ? -5.781 -22.156 2.295 1 98.12 8 LYS B C 1
ATOM 1470 O O . LYS B 1 8 ? -5.066 -22.609 1.394 1 98.12 8 LYS B O 1
ATOM 1475 N N . ILE B 1 9 ? -5.355 -21.391 3.264 1 97.38 9 ILE B N 1
ATOM 1476 C CA . ILE B 1 9 ? -3.953 -20.984 3.252 1 97.38 9 ILE B CA 1
ATOM 1477 C C . ILE B 1 9 ? -3.457 -20.812 4.684 1 97.38 9 ILE B C 1
ATOM 1479 O O . ILE B 1 9 ? -4.059 -20.078 5.469 1 97.38 9 ILE B O 1
ATOM 1483 N N . GLY B 1 10 ? -2.379 -21.453 5.039 1 95.75 10 GLY B N 1
ATOM 1484 C CA . GLY B 1 10 ? -1.757 -21.328 6.348 1 95.75 10 GLY B CA 1
ATOM 1485 C C . GLY B 1 10 ? -2.709 -21.609 7.492 1 95.75 10 GLY B C 1
ATOM 1486 O O . GLY B 1 10 ? -2.688 -20.922 8.516 1 95.75 10 GLY B O 1
ATOM 1487 N N . GLY B 1 11 ? -3.662 -22.391 7.293 1 96.56 11 GLY B N 1
ATOM 1488 C CA . GLY B 1 11 ? -4.551 -22.828 8.359 1 96.56 11 GLY B CA 1
ATOM 1489 C C . GLY B 1 11 ? -5.816 -22 8.453 1 96.56 11 GLY B C 1
ATOM 1490 O O . GLY B 1 11 ? -6.656 -22.234 9.328 1 96.56 11 GLY B O 1
ATOM 1491 N N . ILE B 1 12 ? -5.953 -21.062 7.574 1 98.12 12 ILE B N 1
ATOM 1492 C CA . ILE B 1 12 ? -7.18 -20.281 7.582 1 98.12 12 ILE B CA 1
ATOM 1493 C C . ILE B 1 12 ? -7.891 -20.406 6.234 1 98.12 12 ILE B C 1
ATOM 1495 O O . ILE B 1 12 ? -7.324 -20.938 5.277 1 98.12 12 ILE B O 1
ATOM 1499 N N . GLU B 1 13 ? -9.133 -19.922 6.297 1 98.31 13 GLU B N 1
ATOM 1500 C CA . GLU B 1 13 ? -9.945 -20 5.086 1 98.31 13 GLU B CA 1
ATOM 1501 C C . GLU B 1 13 ? -10.539 -18.625 4.738 1 98.31 13 GLU B C 1
ATOM 1503 O O . GLU B 1 13 ? -10.867 -17.844 5.629 1 98.31 13 GLU B O 1
ATOM 1508 N N . ARG B 1 14 ? -10.578 -18.344 3.518 1 98.19 14 ARG B N 1
ATOM 1509 C CA . ARG B 1 14 ? -11.273 -17.172 2.994 1 98.19 14 ARG B CA 1
ATOM 1510 C C . ARG B 1 14 ? -12.141 -17.531 1.795 1 98.19 14 ARG B C 1
ATOM 1512 O O . ARG B 1 14 ? -11.773 -18.391 0.992 1 98.19 14 ARG B O 1
ATOM 1519 N N . GLU B 1 15 ? -13.312 -16.844 1.694 1 97.31 15 GLU B N 1
ATOM 1520 C CA . GLU B 1 15 ? -14.148 -16.938 0.5 1 97.31 15 GLU B CA 1
ATOM 1521 C C . GLU B 1 15 ? -13.812 -15.82 -0.492 1 97.31 15 GLU B C 1
ATOM 1523 O O . GLU B 1 15 ? -14.062 -14.641 -0.22 1 97.31 15 GLU B O 1
ATOM 1528 N N . LEU B 1 16 ? -13.281 -16.234 -1.606 1 97 16 LEU B N 1
ATOM 1529 C CA . LEU B 1 16 ? -12.93 -15.273 -2.646 1 97 16 LEU B CA 1
ATOM 1530 C C . LEU B 1 16 ? -14.07 -15.125 -3.652 1 97 16 LEU B C 1
ATOM 1532 O O . LEU B 1 16 ? -14.523 -16.125 -4.234 1 97 16 LEU B O 1
ATOM 1536 N N . GLN B 1 17 ? -14.5 -13.93 -3.891 1 95.06 17 GLN B N 1
ATOM 1537 C CA . GLN B 1 17 ? -15.547 -13.672 -4.879 1 95.06 17 GLN B CA 1
ATOM 1538 C C . GLN B 1 17 ? -15.031 -13.922 -6.293 1 95.06 17 GLN B C 1
ATOM 1540 O O . GLN B 1 17 ? -13.914 -13.531 -6.633 1 95.06 17 GLN B O 1
ATOM 1545 N N . LYS B 1 18 ? -15.844 -14.586 -7.074 1 94.69 18 LYS B N 1
ATOM 1546 C CA . LYS B 1 18 ? -15.5 -14.805 -8.477 1 94.69 18 LYS B CA 1
ATOM 1547 C C . LYS B 1 18 ? -16.016 -13.664 -9.352 1 94.69 18 LYS B C 1
ATOM 1549 O O . LYS B 1 18 ? -17.094 -13.125 -9.094 1 94.69 18 LYS B O 1
ATOM 1554 N N . PHE B 1 19 ? -15.227 -13.336 -10.352 1 91.38 19 PHE B N 1
ATOM 1555 C CA . PHE B 1 19 ? -15.609 -12.297 -11.305 1 91.38 19 PHE B CA 1
ATOM 1556 C C . PHE B 1 19 ? -15.281 -12.719 -12.727 1 91.38 19 PHE B C 1
ATOM 1558 O O . PHE B 1 19 ? -14.305 -13.43 -12.961 1 91.38 19 PHE B O 1
ATOM 1565 N N . PRO B 1 20 ? -16.125 -12.266 -13.625 1 88.75 20 PRO B N 1
ATOM 1566 C CA . PRO B 1 20 ? -15.875 -12.609 -15.031 1 88.75 20 PRO B CA 1
ATOM 1567 C C . PRO B 1 20 ? -14.734 -11.805 -15.641 1 88.75 20 PRO B C 1
ATOM 1569 O O . PRO B 1 20 ? -14.656 -10.586 -15.438 1 88.75 20 PRO B O 1
ATOM 1572 N N . VAL B 1 21 ? -13.789 -12.453 -16.281 1 85.44 21 VAL B N 1
ATOM 1573 C CA . VAL B 1 21 ? -12.75 -11.75 -17.031 1 85.44 21 VAL B CA 1
ATOM 1574 C C . VAL B 1 21 ? -13.016 -11.883 -18.531 1 85.44 21 VAL B C 1
ATOM 1576 O O . VAL B 1 21 ? -12.492 -11.102 -19.328 1 85.44 21 VAL B O 1
ATOM 1579 N N . SER B 1 22 ? -13.711 -12.906 -18.922 1 87.69 22 SER B N 1
ATOM 1580 C CA . SER B 1 22 ? -14.211 -13.125 -20.281 1 87.69 22 SER B CA 1
ATOM 1581 C C . SER B 1 22 ? -15.523 -13.898 -20.266 1 87.69 22 SER B C 1
ATOM 1583 O O . SER B 1 22 ? -16.047 -14.219 -19.203 1 87.69 22 SER B O 1
ATOM 1585 N N . ASP B 1 23 ? -16.047 -14.016 -21.469 1 90.81 23 ASP B N 1
ATOM 1586 C CA . ASP B 1 23 ? -17.281 -14.781 -21.578 1 90.81 23 ASP B CA 1
ATOM 1587 C C . ASP B 1 23 ? -17.047 -16.25 -21.203 1 90.81 23 ASP B C 1
ATOM 1589 O O . ASP B 1 23 ? -18 -16.969 -20.891 1 90.81 23 ASP B O 1
ATOM 1593 N N . LYS B 1 24 ? -15.875 -16.672 -21.141 1 92.62 24 LYS B N 1
ATOM 1594 C CA . LYS B 1 24 ? -15.617 -18.109 -20.969 1 92.62 24 LYS B CA 1
ATOM 1595 C C . LYS B 1 24 ? -14.859 -18.359 -19.672 1 92.62 24 LYS B C 1
ATOM 1597 O O . LYS B 1 24 ? -14.633 -19.516 -19.297 1 92.62 24 LYS B O 1
ATOM 1602 N N . MET B 1 25 ? -14.555 -17.297 -18.953 1 92.19 25 MET B N 1
ATOM 1603 C CA . MET B 1 25 ? -13.633 -17.531 -17.844 1 92.19 25 MET B CA 1
ATOM 1604 C C . MET B 1 25 ? -13.914 -16.578 -16.688 1 92.19 25 MET B C 1
ATOM 1606 O O . MET B 1 25 ? -14.141 -15.383 -16.906 1 92.19 25 MET B O 1
ATOM 1610 N N . ASP B 1 26 ? -13.984 -17.141 -15.438 1 92.81 26 ASP B N 1
ATOM 1611 C CA . ASP B 1 26 ? -14.031 -16.359 -14.203 1 92.81 26 ASP B CA 1
ATOM 1612 C C . ASP B 1 26 ? -12.719 -16.484 -13.43 1 92.81 26 ASP B C 1
ATOM 1614 O O . ASP B 1 26 ? -11.969 -17.453 -13.617 1 92.81 26 ASP B O 1
ATOM 1618 N N . ILE B 1 27 ? -12.469 -15.469 -12.672 1 91.88 27 ILE B N 1
ATOM 1619 C CA . ILE B 1 27 ? -11.352 -15.531 -11.734 1 91.88 27 ILE B CA 1
ATOM 1620 C C . ILE B 1 27 ? -11.844 -15.219 -10.328 1 91.88 27 ILE B C 1
ATOM 1622 O O . ILE B 1 27 ? -12.914 -14.641 -10.156 1 91.88 27 ILE B O 1
ATOM 1626 N N . ALA B 1 28 ? -11.117 -15.695 -9.383 1 94.38 28 ALA B N 1
ATOM 1627 C CA . ALA B 1 28 ? -11.383 -15.328 -7.988 1 94.38 28 ALA B CA 1
ATOM 1628 C C . ALA B 1 28 ? -10.453 -14.203 -7.535 1 94.38 28 ALA B C 1
ATOM 1630 O O . ALA B 1 28 ? -9.266 -14.195 -7.871 1 94.38 28 ALA B O 1
ATOM 1631 N N . ALA B 1 29 ? -10.969 -13.227 -6.82 1 94.06 29 ALA B N 1
ATOM 1632 C CA . ALA B 1 29 ? -10.188 -12.062 -6.422 1 94.06 29 ALA B CA 1
ATOM 1633 C C . ALA B 1 29 ? -9.5 -12.289 -5.078 1 94.06 29 ALA B C 1
ATOM 1635 O O . ALA B 1 29 ? -10.164 -12.531 -4.066 1 94.06 29 ALA B O 1
ATOM 1636 N N . PHE B 1 30 ? -8.258 -12.367 -5.113 1 96.31 30 PHE B N 1
ATOM 1637 C CA . PHE B 1 30 ? -7.457 -12.414 -3.895 1 96.31 30 PHE B CA 1
ATOM 1638 C C . PHE B 1 30 ? -7.023 -11.023 -3.471 1 96.31 30 PHE B C 1
ATOM 1640 O O . PHE B 1 30 ? -6.184 -10.398 -4.125 1 96.31 30 PHE B O 1
ATOM 1647 N N . ILE B 1 31 ? -7.578 -10.516 -2.418 1 95.62 31 ILE B N 1
ATOM 1648 C CA . ILE B 1 31 ? -7.332 -9.156 -1.964 1 95.62 31 ILE B CA 1
ATOM 1649 C C . ILE B 1 31 ? -6.801 -9.172 -0.533 1 95.62 31 ILE B C 1
ATOM 1651 O O . ILE B 1 31 ? -7.484 -9.641 0.384 1 95.62 31 ILE B O 1
ATOM 1655 N N . LEU B 1 32 ? -5.629 -8.633 -0.36 1 97.88 32 LEU B N 1
ATOM 1656 C CA . LEU B 1 32 ? -5.023 -8.578 0.967 1 97.88 32 LEU B CA 1
ATOM 1657 C C . LEU B 1 32 ? -5.523 -7.355 1.736 1 97.88 32 LEU B C 1
ATOM 1659 O O . LEU B 1 32 ? -5.516 -7.352 2.969 1 97.88 32 LEU B O 1
ATOM 1663 N N . PHE B 1 33 ? -5.945 -6.324 0.993 1 98.38 33 PHE B N 1
ATOM 1664 C CA . PHE B 1 33 ? -6.438 -5.113 1.635 1 98.38 33 PHE B CA 1
ATOM 1665 C C . PHE B 1 33 ? -7.543 -5.438 2.631 1 98.38 33 PHE B C 1
ATOM 1667 O O . PHE B 1 33 ? -8.461 -6.203 2.322 1 98.38 33 PHE B O 1
ATOM 1674 N N . GLY B 1 34 ? -7.383 -4.91 3.826 1 98.31 34 GLY B N 1
ATOM 1675 C CA . GLY B 1 34 ? -8.43 -5.012 4.828 1 98.31 34 GLY B CA 1
ATOM 1676 C C . GLY B 1 34 ? -8.367 -6.301 5.625 1 98.31 34 GLY B C 1
ATOM 1677 O O . GLY B 1 34 ? -9.18 -6.52 6.531 1 98.31 34 GLY B O 1
ATOM 1678 N N . ASP B 1 35 ? -7.465 -7.191 5.336 1 98.62 35 ASP B N 1
ATOM 1679 C CA . ASP B 1 35 ? -7.395 -8.492 5.992 1 98.62 35 ASP B CA 1
ATOM 1680 C C . ASP B 1 35 ? -6.023 -8.719 6.617 1 98.62 35 ASP B C 1
ATOM 1682 O O . ASP B 1 35 ? -5.184 -9.422 6.051 1 98.62 35 ASP B O 1
ATOM 1686 N N . VAL B 1 36 ? -5.836 -8.211 7.82 1 98.88 36 VAL B N 1
ATOM 1687 C CA . VAL B 1 36 ? -4.57 -8.281 8.539 1 98.88 36 VAL B CA 1
ATOM 1688 C C . VAL B 1 36 ? -4.211 -9.742 8.812 1 98.88 36 VAL B C 1
ATOM 1690 O O . VAL B 1 36 ? -3.066 -10.148 8.617 1 98.88 36 VAL B O 1
ATOM 1693 N N . GLU B 1 37 ? -5.172 -10.516 9.234 1 98.81 37 GLU B N 1
ATOM 1694 C CA . GLU B 1 37 ? -4.922 -11.922 9.539 1 98.81 37 GLU B CA 1
ATOM 1695 C C . GLU B 1 37 ? -4.383 -12.656 8.312 1 98.81 37 GLU B C 1
ATOM 1697 O O . GLU B 1 37 ? -3.375 -13.359 8.406 1 98.81 37 GLU B O 1
ATOM 1702 N N . LEU B 1 38 ? -5.035 -12.516 7.191 1 98.81 38 LEU B N 1
ATOM 1703 C CA . LEU B 1 38 ? -4.598 -13.164 5.957 1 98.81 38 LEU B CA 1
ATOM 1704 C C . LEU B 1 38 ? -3.189 -12.727 5.578 1 98.81 38 LEU B C 1
ATOM 1706 O O . LEU B 1 38 ? -2.357 -13.547 5.191 1 98.81 38 LEU B O 1
ATOM 1710 N N . THR B 1 39 ? -2.938 -11.43 5.695 1 98.88 39 THR B N 1
ATOM 1711 C CA . THR B 1 39 ? -1.634 -10.875 5.344 1 98.88 39 THR B CA 1
ATOM 1712 C C . THR B 1 39 ? -0.54 -11.469 6.227 1 98.88 39 THR B C 1
ATOM 1714 O O . THR B 1 39 ? 0.511 -11.883 5.73 1 98.88 39 THR B O 1
ATOM 1717 N N . GLU B 1 40 ? -0.807 -11.531 7.531 1 98.88 40 GLU B N 1
ATOM 1718 C CA . GLU B 1 40 ? 0.163 -12.07 8.477 1 98.88 40 GLU B CA 1
ATOM 1719 C C . GLU B 1 40 ? 0.446 -13.547 8.195 1 98.88 40 GLU B C 1
ATOM 1721 O O . GLU B 1 40 ? 1.598 -13.984 8.25 1 98.88 40 GLU B O 1
ATOM 1726 N N . VAL B 1 41 ? -0.579 -14.312 7.938 1 98.81 41 VAL B N 1
ATOM 1727 C CA . VAL B 1 41 ? -0.44 -15.742 7.672 1 98.81 41 VAL B CA 1
ATOM 1728 C C . VAL B 1 41 ? 0.365 -15.953 6.391 1 98.81 41 VAL B C 1
ATOM 1730 O O . VAL B 1 41 ? 1.279 -16.781 6.355 1 98.81 41 VAL B O 1
ATOM 1733 N N . CYS B 1 42 ? 0.039 -15.188 5.344 1 98.88 42 CYS B N 1
ATOM 1734 C CA . CYS B 1 42 ? 0.779 -15.289 4.094 1 98.88 42 CYS B CA 1
ATOM 1735 C C . CYS B 1 42 ? 2.246 -14.938 4.293 1 98.88 42 CYS B C 1
ATOM 1737 O O . CYS B 1 42 ? 3.133 -15.641 3.807 1 98.88 42 CYS B O 1
ATOM 1739 N N . ALA B 1 43 ? 2.49 -13.82 4.988 1 98.94 43 ALA B N 1
ATOM 1740 C CA . ALA B 1 43 ? 3.857 -13.375 5.246 1 98.94 43 ALA B CA 1
ATOM 1741 C C . ALA B 1 43 ? 4.652 -14.445 5.988 1 98.94 43 ALA B C 1
ATOM 1743 O O . ALA B 1 43 ? 5.766 -14.789 5.586 1 98.94 43 ALA B O 1
ATOM 1744 N N . ARG B 1 44 ? 4.055 -14.961 7.059 1 98.81 44 ARG B N 1
ATOM 1745 C CA . ARG B 1 44 ? 4.703 -15.977 7.883 1 98.81 44 ARG B CA 1
ATOM 1746 C C . ARG B 1 44 ? 5.027 -17.219 7.066 1 98.81 44 ARG B C 1
ATOM 1748 O O . ARG B 1 44 ? 6.148 -17.734 7.117 1 98.81 44 ARG B O 1
ATOM 1755 N N . GLU B 1 45 ? 4.07 -17.734 6.324 1 98.88 45 GLU B N 1
ATOM 1756 C CA . GLU B 1 45 ? 4.242 -18.969 5.559 1 98.88 45 GLU B CA 1
ATOM 1757 C C . GLU B 1 45 ? 5.254 -18.781 4.434 1 98.88 45 GLU B C 1
ATOM 1759 O O . GLU B 1 45 ? 6.051 -19.672 4.152 1 98.88 45 GLU B O 1
ATOM 1764 N N . LEU B 1 46 ? 5.238 -17.609 3.748 1 98.88 46 LEU B N 1
ATOM 1765 C CA . LEU B 1 46 ? 6.199 -17.344 2.682 1 98.88 46 LEU B CA 1
ATOM 1766 C C . LEU B 1 46 ? 7.617 -17.266 3.236 1 98.8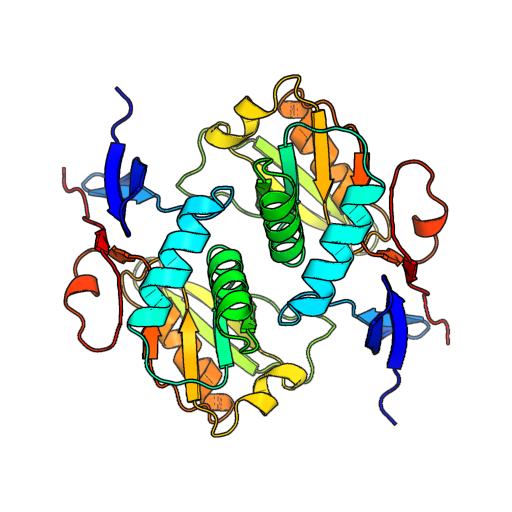8 46 LEU B C 1
ATOM 1768 O O . LEU B 1 46 ? 8.555 -17.781 2.633 1 98.88 46 LEU B O 1
ATOM 1772 N N . LEU B 1 47 ? 7.785 -16.609 4.383 1 98.88 47 LEU B N 1
ATOM 1773 C CA . LEU B 1 47 ? 9.109 -16.422 4.969 1 98.88 47 LEU B CA 1
ATOM 1774 C C . LEU B 1 47 ? 9.742 -17.766 5.336 1 98.88 47 LEU B C 1
ATOM 1776 O O . LEU B 1 47 ? 10.969 -17.875 5.391 1 98.88 47 LEU B O 1
ATOM 1780 N N . LYS B 1 48 ? 8.93 -18.797 5.539 1 98.75 48 LYS B N 1
ATOM 1781 C CA . LYS B 1 48 ? 9.438 -20.141 5.82 1 98.75 48 LYS B CA 1
ATOM 1782 C C . LYS B 1 48 ? 10.047 -20.766 4.57 1 98.75 48 LYS B C 1
ATOM 1784 O O . LYS B 1 48 ? 10.844 -21.703 4.664 1 98.75 48 LYS B O 1
ATOM 1789 N N . LYS B 1 49 ? 9.68 -20.281 3.436 1 98.62 49 LYS B N 1
ATOM 1790 C CA . LYS B 1 49 ? 10 -20.984 2.197 1 98.62 49 LYS B CA 1
ATOM 1791 C C . LYS B 1 49 ? 11.109 -20.281 1.429 1 98.62 49 LYS B C 1
ATOM 1793 O O . LYS B 1 49 ? 11.781 -20.891 0.596 1 98.62 49 LYS B O 1
ATOM 1798 N N . VAL B 1 50 ? 11.258 -19.016 1.645 1 98.69 50 VAL B N 1
ATOM 1799 C CA . VAL B 1 50 ? 12.148 -18.219 0.807 1 98.69 50 VAL B CA 1
ATOM 1800 C C . VAL B 1 50 ? 13.586 -18.359 1.309 1 98.69 50 VAL B C 1
ATOM 1802 O O . VAL B 1 50 ? 13.812 -18.609 2.494 1 98.69 50 VAL B O 1
ATOM 1805 N N . PRO B 1 51 ? 14.562 -18.219 0.408 1 98.69 51 PRO B N 1
ATOM 1806 C CA . PRO B 1 51 ? 15.969 -18.219 0.831 1 98.69 51 PRO B CA 1
ATOM 1807 C C . PRO B 1 51 ? 16.359 -16.953 1.588 1 98.69 51 PRO B C 1
ATOM 1809 O O . PRO B 1 51 ? 15.531 -16.047 1.749 1 98.69 51 PRO B O 1
ATOM 1812 N N . ASP B 1 52 ? 17.578 -16.969 2.117 1 98.69 52 ASP B N 1
ATOM 1813 C CA . ASP B 1 52 ? 18.094 -15.75 2.742 1 98.69 52 ASP B CA 1
ATOM 1814 C C . ASP B 1 52 ? 18.125 -14.594 1.749 1 98.69 52 ASP B C 1
ATOM 1816 O O . ASP B 1 52 ? 18.422 -14.789 0.569 1 98.69 52 ASP B O 1
ATOM 1820 N N . PHE B 1 53 ? 17.844 -13.414 2.189 1 98.94 53 PHE B N 1
ATOM 1821 C CA . PHE B 1 53 ? 17.812 -12.211 1.369 1 98.94 53 PHE B CA 1
ATOM 1822 C C . PHE B 1 53 ? 18.219 -10.984 2.182 1 98.94 53 PHE B C 1
ATOM 1824 O O . PHE B 1 53 ? 18.266 -11.039 3.412 1 98.94 53 PHE B O 1
ATOM 1831 N N . ASP B 1 54 ? 18.516 -9.938 1.479 1 98.94 54 ASP B N 1
ATOM 1832 C CA . ASP B 1 54 ? 18.938 -8.695 2.117 1 98.94 54 ASP B CA 1
ATOM 1833 C C . ASP B 1 54 ? 17.828 -7.645 2.057 1 98.94 54 ASP B C 1
ATOM 1835 O O . ASP B 1 54 ? 17.703 -6.816 2.963 1 98.94 54 ASP B O 1
ATOM 1839 N N . TYR B 1 55 ? 17.031 -7.645 0.941 1 98.94 55 TYR B N 1
ATOM 1840 C CA . TYR B 1 55 ? 15.984 -6.656 0.704 1 98.94 55 TYR B CA 1
ATOM 1841 C C . TYR B 1 55 ? 14.742 -7.305 0.098 1 98.94 55 TYR B C 1
ATOM 1843 O O . TYR B 1 55 ? 14.844 -8.328 -0.586 1 98.94 55 TYR B O 1
ATOM 1851 N N . ILE B 1 56 ? 13.641 -6.73 0.392 1 98.94 5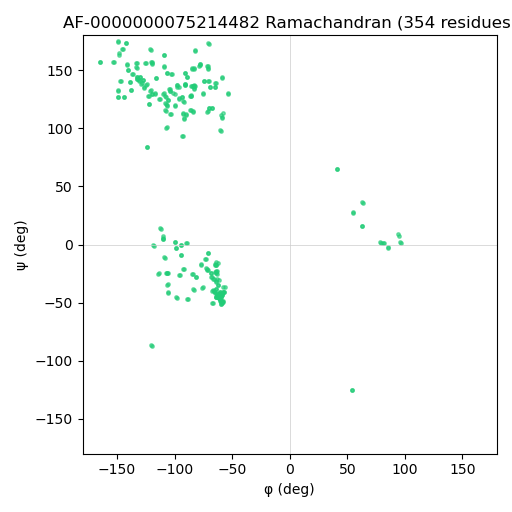6 ILE B N 1
ATOM 1852 C CA . ILE B 1 56 ? 12.375 -7.07 -0.243 1 98.94 56 ILE B CA 1
ATOM 1853 C C . ILE B 1 56 ? 12 -5.992 -1.258 1 98.94 56 ILE B C 1
ATOM 1855 O O . ILE B 1 56 ? 12.102 -4.797 -0.974 1 98.94 56 ILE B O 1
ATOM 1859 N N . VAL B 1 57 ? 11.625 -6.395 -2.451 1 98.94 57 VAL B N 1
ATOM 1860 C CA . VAL B 1 57 ? 11.109 -5.465 -3.451 1 98.94 57 VAL B CA 1
ATOM 1861 C C . VAL B 1 57 ? 9.695 -5.875 -3.859 1 98.94 57 VAL B C 1
ATOM 1863 O O . VAL B 1 57 ? 9.43 -7.055 -4.09 1 98.94 57 VAL B O 1
ATOM 1866 N N . THR B 1 58 ? 8.812 -4.938 -3.891 1 98.88 58 THR B N 1
ATOM 1867 C CA . THR B 1 58 ? 7.422 -5.199 -4.246 1 98.88 58 THR B CA 1
ATOM 1868 C C . THR B 1 58 ? 6.875 -4.098 -5.152 1 98.88 58 THR B C 1
ATOM 1870 O O . THR B 1 58 ? 7.195 -2.922 -4.965 1 98.88 58 THR B O 1
ATOM 1873 N N . PRO B 1 59 ? 6.07 -4.418 -6.176 1 98 59 PRO B N 1
ATOM 1874 C CA . PRO B 1 59 ? 5.355 -3.379 -6.918 1 98 59 PRO B CA 1
ATOM 1875 C C . PRO B 1 59 ? 4.113 -2.877 -6.18 1 98 59 PRO B C 1
ATOM 1877 O O . PRO B 1 59 ? 3.619 -3.549 -5.27 1 98 59 PRO B O 1
ATOM 1880 N N . GLU B 1 60 ? 3.645 -1.665 -6.391 1 98 60 GLU B N 1
ATOM 1881 C CA . GLU B 1 60 ? 2.43 -1.117 -5.797 1 98 60 GLU B CA 1
ATOM 1882 C C . GLU B 1 60 ? 1.183 -1.634 -6.508 1 98 60 GLU B C 1
ATOM 1884 O O . GLU B 1 60 ? 1.242 -2.004 -7.684 1 98 60 GLU B O 1
ATOM 1889 N N . ALA B 1 61 ? 0.03 -1.702 -5.953 1 97.38 61 ALA B N 1
ATOM 1890 C CA . ALA B 1 61 ? -0.223 -1.283 -4.574 1 97.38 61 ALA B CA 1
ATOM 1891 C C . ALA B 1 61 ? -0.594 -2.477 -3.699 1 97.38 61 ALA B C 1
ATOM 1893 O O . ALA B 1 61 ? -0.323 -2.479 -2.496 1 97.38 61 ALA B O 1
ATOM 1894 N N . LYS B 1 62 ? -1.139 -3.564 -4.332 1 97.56 62 LYS B N 1
ATOM 1895 C CA . LYS B 1 62 ? -1.862 -4.59 -3.586 1 97.56 62 LYS B CA 1
ATOM 1896 C C . LYS B 1 62 ? -0.909 -5.434 -2.744 1 97.56 62 LYS B C 1
ATOM 1898 O O . LYS B 1 62 ? -1.313 -6.016 -1.735 1 97.56 62 LYS B O 1
ATOM 1903 N N . SER B 1 63 ? 0.317 -5.453 -3.1 1 98.62 63 SER B N 1
ATOM 1904 C CA . SER B 1 63 ? 1.275 -6.305 -2.402 1 98.62 63 SER B CA 1
ATOM 1905 C C . SER B 1 63 ? 2.002 -5.531 -1.306 1 98.62 63 SER B C 1
ATOM 1907 O O . SER B 1 63 ? 2.781 -6.109 -0.545 1 98.62 63 SER B O 1
ATOM 1909 N N . ILE B 1 64 ? 1.713 -4.266 -1.131 1 98.88 64 ILE B N 1
ATOM 1910 C CA . ILE B 1 64 ? 2.426 -3.404 -0.192 1 98.88 64 ILE B CA 1
ATOM 1911 C C . ILE B 1 64 ? 2.225 -3.916 1.232 1 98.88 64 ILE B C 1
ATOM 1913 O O . ILE B 1 64 ? 3.186 -4.055 1.99 1 98.88 64 ILE B O 1
ATOM 1917 N N . PRO B 1 65 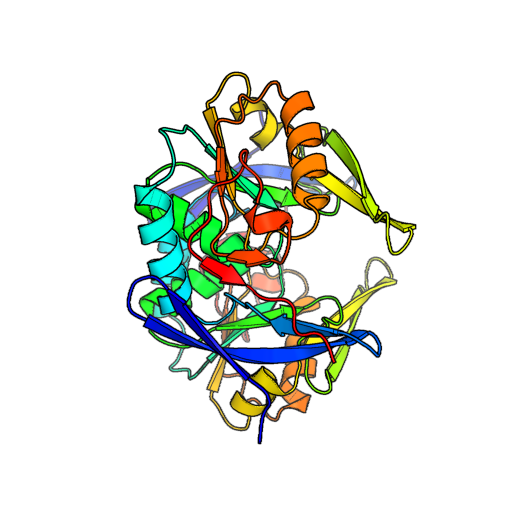? 0.989 -4.309 1.646 1 98.94 65 PRO B N 1
ATOM 1918 C CA . PRO B 1 65 ? 0.841 -4.82 3.01 1 98.94 65 PRO B CA 1
ATOM 1919 C C . PRO B 1 65 ? 1.646 -6.094 3.256 1 98.94 65 PRO B C 1
ATOM 1921 O O . PRO B 1 65 ? 2.17 -6.297 4.352 1 98.94 65 PRO B O 1
ATOM 1924 N N . LEU B 1 66 ? 1.728 -6.914 2.225 1 98.94 66 LEU B N 1
ATOM 1925 C CA . LEU B 1 66 ? 2.473 -8.164 2.348 1 98.94 66 LEU B CA 1
ATOM 1926 C C . LEU B 1 66 ? 3.965 -7.887 2.514 1 98.94 66 LEU B C 1
ATOM 1928 O O . LEU B 1 66 ? 4.605 -8.445 3.41 1 98.94 66 LEU B O 1
ATOM 1932 N N . ALA B 1 67 ? 4.512 -7.059 1.626 1 98.94 67 ALA B N 1
ATOM 1933 C CA . ALA B 1 67 ? 5.918 -6.684 1.724 1 98.94 67 ALA B CA 1
ATOM 1934 C C . ALA B 1 67 ? 6.223 -6.039 3.07 1 98.94 67 ALA B C 1
ATOM 1936 O O . ALA B 1 67 ? 7.254 -6.324 3.686 1 98.94 67 ALA B O 1
ATOM 1937 N N . TYR B 1 68 ? 5.336 -5.199 3.539 1 98.94 68 TYR B N 1
ATOM 1938 C CA . TYR B 1 68 ? 5.477 -4.547 4.836 1 98.94 68 TYR B CA 1
ATOM 1939 C C . TYR B 1 68 ? 5.547 -5.574 5.961 1 98.94 68 TYR B C 1
ATOM 1941 O O . TYR B 1 68 ? 6.441 -5.52 6.805 1 98.94 68 TYR B O 1
ATOM 1949 N N . GLU B 1 69 ? 4.578 -6.465 5.945 1 98.94 69 GLU B N 1
ATOM 1950 C CA . GLU B 1 69 ? 4.504 -7.449 7.02 1 98.94 69 GLU B CA 1
ATOM 1951 C C . GLU B 1 69 ? 5.707 -8.391 6.992 1 98.94 69 GLU B C 1
ATOM 1953 O O . GLU B 1 69 ? 6.242 -8.75 8.039 1 98.94 69 GLU B O 1
ATOM 1958 N N . MET B 1 70 ? 6.117 -8.781 5.809 1 98.94 70 MET B N 1
ATOM 1959 C CA . MET B 1 70 ? 7.312 -9.617 5.695 1 98.94 70 MET B CA 1
ATOM 1960 C C . MET B 1 70 ? 8.547 -8.859 6.172 1 98.94 70 MET B C 1
ATOM 1962 O O . MET B 1 70 ? 9.445 -9.445 6.777 1 98.94 70 M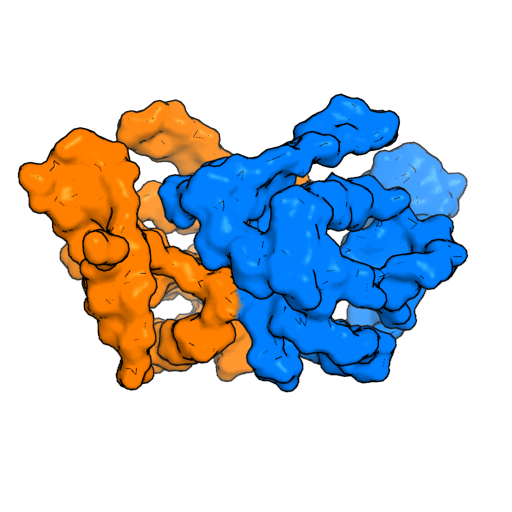ET B O 1
ATOM 1966 N N . SER B 1 71 ? 8.609 -7.574 5.859 1 98.94 71 SER B N 1
ATOM 1967 C CA . SER B 1 71 ? 9.688 -6.727 6.363 1 98.94 71 SER B CA 1
ATOM 1968 C C . SER B 1 71 ? 9.672 -6.664 7.887 1 98.94 71 SER B C 1
ATOM 1970 O O . SER B 1 71 ? 10.711 -6.836 8.531 1 98.94 71 SER B O 1
ATOM 1972 N N . ARG B 1 72 ? 8.539 -6.461 8.453 1 98.88 72 ARG B N 1
ATOM 1973 C CA . ARG B 1 72 ? 8.383 -6.383 9.898 1 98.88 72 ARG B CA 1
ATOM 1974 C C . ARG B 1 72 ? 8.852 -7.668 10.57 1 98.88 72 ARG B C 1
ATOM 1976 O O . ARG B 1 72 ? 9.562 -7.629 11.578 1 98.88 72 ARG B O 1
ATOM 1983 N N . MET B 1 73 ? 8.492 -8.789 9.992 1 98.88 73 MET B N 1
ATOM 1984 C CA . MET B 1 73 ? 8.781 -10.094 10.594 1 98.88 73 MET B CA 1
ATOM 1985 C C . MET B 1 73 ? 10.25 -10.469 10.414 1 98.88 73 MET B C 1
ATOM 1987 O O . MET B 1 73 ? 10.852 -11.07 11.297 1 98.88 73 MET B O 1
ATOM 1991 N N . SER B 1 74 ? 10.828 -10.133 9.273 1 98.88 74 SER B N 1
ATOM 1992 C CA . SER B 1 74 ? 12.172 -10.594 8.93 1 98.88 74 SER B CA 1
ATOM 1993 C C . SER B 1 74 ? 13.234 -9.594 9.375 1 98.88 74 SER B C 1
ATOM 1995 O O . SER B 1 74 ? 14.422 -9.93 9.43 1 98.88 74 SER B O 1
ATOM 1997 N N . GLY B 1 75 ? 12.805 -8.359 9.562 1 98.69 75 GLY B N 1
ATOM 1998 C CA . GLY B 1 75 ? 13.75 -7.301 9.891 1 98.69 75 GLY B CA 1
ATOM 1999 C C . GLY B 1 75 ? 14.461 -6.742 8.672 1 98.69 75 GLY B C 1
ATOM 2000 O O . GLY B 1 75 ? 15.352 -5.898 8.797 1 98.69 75 GLY B O 1
ATOM 2001 N N . LYS B 1 76 ? 14.141 -7.23 7.473 1 98.88 76 LYS B N 1
ATOM 2002 C CA . LYS B 1 76 ? 14.758 -6.766 6.234 1 98.88 76 LYS B CA 1
ATOM 2003 C C . LYS B 1 76 ? 13.969 -5.617 5.621 1 98.88 76 LYS B C 1
ATOM 2005 O O . LYS B 1 76 ? 12.734 -5.637 5.625 1 98.88 76 LYS B O 1
ATOM 2010 N N . LYS B 1 77 ? 14.641 -4.613 5.137 1 98.88 77 LYS B N 1
ATOM 2011 C CA . LYS B 1 77 ? 14 -3.441 4.543 1 98.88 77 LYS B CA 1
ATOM 2012 C C . LYS B 1 77 ? 13.234 -3.816 3.277 1 98.88 77 LYS B C 1
ATOM 2014 O O . LYS B 1 77 ? 13.719 -4.602 2.463 1 98.88 77 LYS B O 1
ATOM 2019 N N . TYR B 1 78 ? 12.07 -3.262 3.084 1 98.94 78 TYR B N 1
ATOM 2020 C CA . TYR B 1 78 ? 11.32 -3.426 1.843 1 98.94 78 TYR B CA 1
ATOM 2021 C C . TYR B 1 78 ? 11.359 -2.148 1.011 1 98.94 78 TYR B C 1
ATOM 2023 O O . TYR B 1 78 ? 11.453 -1.048 1.558 1 98.94 78 TYR B O 1
ATOM 2031 N N . ILE B 1 79 ? 11.336 -2.314 -0.307 1 98.88 79 ILE B N 1
ATOM 2032 C CA . ILE B 1 79 ? 11.375 -1.238 -1.292 1 98.88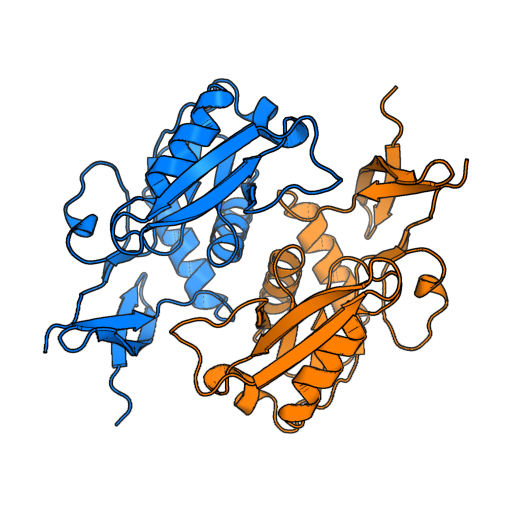 79 ILE B CA 1
ATOM 2033 C C . ILE B 1 79 ? 10.203 -1.372 -2.256 1 98.88 79 ILE B C 1
ATOM 2035 O O . ILE B 1 79 ? 9.883 -2.475 -2.707 1 98.88 79 ILE B O 1
ATOM 2039 N N . VAL B 1 80 ? 9.547 -0.241 -2.533 1 98.88 80 VAL B N 1
ATOM 2040 C CA . VAL B 1 80 ? 8.367 -0.261 -3.398 1 98.88 80 VAL B CA 1
ATOM 2041 C C . VAL B 1 80 ? 8.727 0.314 -4.766 1 98.88 80 VAL B C 1
ATOM 2043 O O . VAL B 1 80 ? 9.203 1.445 -4.867 1 98.88 80 VAL B O 1
ATOM 2046 N N . VAL B 1 81 ? 8.461 -0.493 -5.75 1 98.44 81 VAL B N 1
ATOM 2047 C CA . VAL B 1 81 ? 8.539 -0.061 -7.141 1 98.44 81 VAL B CA 1
ATOM 2048 C C . VAL B 1 81 ? 7.238 0.639 -7.535 1 98.44 81 VAL B C 1
ATOM 2050 O O . VAL B 1 81 ? 6.145 0.125 -7.277 1 98.44 81 VAL B O 1
ATOM 2053 N N . ARG B 1 82 ? 7.434 1.79 -8.203 1 98.06 82 ARG B N 1
ATOM 2054 C CA . ARG B 1 82 ? 6.27 2.641 -8.422 1 98.06 82 ARG B CA 1
ATOM 2055 C C . ARG B 1 82 ? 5.855 2.639 -9.891 1 98.06 82 ARG B C 1
ATOM 2057 O O . ARG B 1 82 ? 6.641 2.258 -10.758 1 98.06 82 ARG B O 1
ATOM 2064 N N . LYS B 1 83 ? 4.625 3.084 -10.109 1 96.38 83 LYS B N 1
ATOM 2065 C CA . LYS B 1 83 ? 4.09 3.107 -11.469 1 96.38 83 LYS B CA 1
ATOM 2066 C C . LYS B 1 83 ? 4.176 4.508 -12.07 1 96.38 83 LYS B C 1
ATOM 2068 O O . LYS B 1 83 ? 3.746 4.727 -13.203 1 96.38 83 LYS B O 1
ATOM 2073 N N . GLY B 1 84 ? 4.746 5.445 -11.312 1 95.75 84 GLY B N 1
ATOM 2074 C CA . GLY B 1 84 ? 5.008 6.805 -11.75 1 95.75 84 GLY B CA 1
ATOM 2075 C C . GLY B 1 84 ? 6.176 7.449 -11.016 1 95.75 84 GLY B C 1
ATOM 2076 O O . GLY B 1 84 ? 6.539 7.023 -9.922 1 95.75 84 GLY B O 1
ATOM 2077 N N . VAL B 1 85 ? 6.684 8.422 -11.727 1 96.25 85 VAL B N 1
ATOM 2078 C CA . VAL B 1 85 ? 7.789 9.148 -11.109 1 96.25 85 VAL B CA 1
ATOM 2079 C C . VAL B 1 85 ? 7.266 9.984 -9.938 1 96.25 85 VAL B C 1
ATOM 2081 O O . VAL B 1 85 ? 6.191 10.586 -10.031 1 96.25 85 VAL B O 1
ATOM 2084 N N . LYS B 1 86 ? 8.055 10.008 -8.906 1 93.62 86 LYS B N 1
ATOM 2085 C CA . LYS B 1 86 ? 7.758 10.836 -7.738 1 93.62 86 LYS B CA 1
ATOM 2086 C C . LYS B 1 86 ? 8.867 11.852 -7.48 1 93.62 86 LYS B C 1
ATOM 2088 O O . LYS B 1 86 ? 10.023 11.609 -7.816 1 93.62 86 LYS B O 1
ATOM 2093 N N . VAL B 1 87 ? 8.508 12.938 -6.809 1 88.75 87 VAL B N 1
ATOM 2094 C CA . VAL B 1 87 ? 9.398 14.078 -6.613 1 88.75 87 VAL B CA 1
ATOM 2095 C C . VAL B 1 87 ? 10.594 13.648 -5.766 1 88.75 87 VAL B C 1
ATOM 2097 O O . VAL B 1 87 ? 11.703 14.172 -5.941 1 88.75 87 VAL B O 1
ATOM 2100 N N . TYR B 1 88 ? 10.438 12.609 -4.988 1 91.88 88 TYR B N 1
ATOM 2101 C CA . TYR B 1 88 ? 11.484 12.234 -4.043 1 91.88 88 TYR B CA 1
ATOM 2102 C C . TYR B 1 88 ? 12.477 11.266 -4.684 1 91.88 88 TYR B C 1
ATOM 2104 O O . TYR B 1 88 ? 13.453 10.859 -4.047 1 91.88 88 TYR B O 1
ATOM 2112 N N . MET B 1 89 ? 12.227 10.992 -5.941 1 95.56 89 MET B N 1
ATOM 2113 C CA . MET B 1 89 ? 13.086 10 -6.582 1 95.56 89 MET B CA 1
ATOM 2114 C C . MET B 1 89 ? 14.344 10.648 -7.141 1 95.56 89 MET B C 1
ATOM 2116 O O . MET B 1 89 ? 14.266 11.625 -7.883 1 95.56 89 MET B O 1
ATOM 2120 N N . ASP B 1 90 ? 15.438 10.055 -6.742 1 95.19 90 ASP B N 1
ATOM 2121 C CA . ASP B 1 90 ? 16.719 10.461 -7.305 1 95.19 90 ASP B CA 1
ATOM 2122 C C . ASP B 1 90 ? 17.016 9.727 -8.609 1 95.19 90 ASP B C 1
ATOM 2124 O O . ASP B 1 90 ? 17.219 8.508 -8.602 1 95.19 90 ASP B O 1
ATOM 2128 N N . ARG B 1 91 ? 17.109 10.398 -9.75 1 96.75 91 ARG B N 1
ATOM 2129 C CA . ARG B 1 91 ? 17.438 9.828 -11.055 1 96.75 91 ARG B CA 1
ATOM 2130 C C . ARG B 1 91 ? 16.734 8.492 -11.266 1 96.75 91 ARG B C 1
ATOM 2132 O O . ARG B 1 91 ? 17.391 7.465 -11.453 1 96.75 91 ARG B O 1
ATOM 2139 N N . PRO B 1 92 ? 15.461 8.562 -11.328 1 98.38 92 PRO B N 1
ATOM 2140 C CA . PRO B 1 92 ? 14.703 7.309 -11.422 1 98.38 92 PRO B CA 1
ATOM 2141 C C . PRO B 1 92 ? 14.984 6.551 -12.719 1 98.38 92 PRO B C 1
ATOM 2143 O O . PRO B 1 92 ? 15.086 7.164 -13.789 1 98.38 92 PRO B O 1
ATOM 2146 N N . GLU B 1 93 ? 15.18 5.191 -12.57 1 98.69 93 GLU B N 1
ATOM 2147 C CA . GLU B 1 93 ? 15.203 4.281 -13.711 1 98.69 93 GLU B CA 1
ATOM 2148 C C . GLU B 1 93 ? 13.789 3.838 -14.094 1 98.69 93 GLU B C 1
ATOM 2150 O O . GLU B 1 93 ? 12.898 3.781 -13.242 1 98.69 93 GLU B O 1
ATOM 2155 N N . LYS B 1 94 ? 13.664 3.551 -15.359 1 98.06 94 LYS B N 1
ATOM 2156 C CA . LYS B 1 94 ? 12.359 3.201 -15.906 1 98.06 94 LYS B CA 1
ATOM 2157 C C . LYS B 1 94 ? 12.43 1.895 -16.688 1 98.06 94 LYS B C 1
ATOM 2159 O O . LYS B 1 94 ? 13.398 1.642 -17.406 1 98.06 94 LYS B O 1
ATOM 2164 N N . VAL B 1 95 ? 11.375 1.045 -16.5 1 97.25 95 VAL B N 1
ATOM 2165 C CA . VAL B 1 95 ? 11.125 -0.106 -17.359 1 97.25 95 VAL B CA 1
ATOM 2166 C C . VAL B 1 95 ? 9.656 -0.113 -17.797 1 97.25 95 VAL B C 1
ATOM 2168 O O . VAL B 1 95 ? 8.766 0.202 -17 1 97.25 95 VAL B O 1
ATOM 2171 N N . VAL B 1 96 ? 9.43 -0.474 -19.031 1 92.31 96 VAL B N 1
ATOM 2172 C CA . VAL B 1 96 ? 8.07 -0.529 -19.578 1 92.31 96 VAL B CA 1
ATOM 2173 C C . VAL B 1 96 ? 7.629 -1.983 -19.719 1 92.31 96 VAL B C 1
ATOM 2175 O O . VAL B 1 96 ? 8.328 -2.791 -20.344 1 92.31 96 VAL B O 1
ATOM 2178 N N . ASP B 1 97 ? 6.543 -2.234 -18.969 1 84.38 97 ASP B N 1
ATOM 2179 C CA . ASP B 1 97 ? 5.8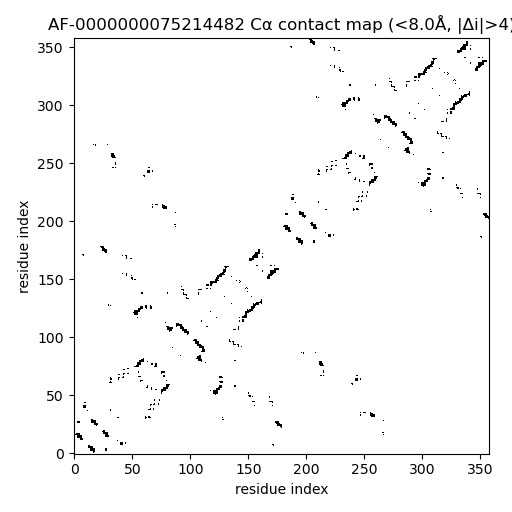95 -3.537 -19.062 1 84.38 97 ASP B CA 1
ATOM 2180 C C . ASP B 1 97 ? 4.777 -3.521 -20.109 1 84.38 97 ASP B C 1
ATOM 2182 O O . ASP B 1 97 ? 3.879 -2.682 -20.047 1 84.38 97 ASP B O 1
ATOM 2186 N N . VAL B 1 98 ? 4.852 -4.375 -21.078 1 79 98 VAL B N 1
ATOM 2187 C CA . VAL B 1 98 ? 3.848 -4.414 -22.141 1 79 98 VAL B CA 1
ATOM 2188 C C . VAL B 1 98 ? 2.969 -5.652 -21.969 1 79 98 VAL B C 1
ATOM 2190 O O . VAL B 1 98 ? 3.471 -6.777 -21.953 1 79 98 VAL B O 1
ATOM 2193 N N . SER B 1 99 ? 1.682 -5.375 -21.688 1 70.38 99 SER B N 1
ATOM 2194 C CA . SER B 1 99 ? 0.731 -6.484 -21.641 1 70.38 99 SER B CA 1
ATOM 2195 C C . SER B 1 99 ? 0.518 -7.086 -23.016 1 70.38 99 SER B C 1
ATOM 2197 O O . SER B 1 99 ? 0.138 -6.383 -23.953 1 70.38 99 SER B O 1
ATOM 2199 N N . LEU B 1 100 ? 0.871 -8.312 -23.156 1 64.06 100 LEU B N 1
ATOM 2200 C CA . LEU B 1 100 ? 0.72 -8.969 -24.453 1 64.06 100 LEU B CA 1
ATOM 2201 C C . LEU B 1 100 ? -0.753 -9.102 -24.828 1 64.06 100 LEU B C 1
ATOM 2203 O O . LEU B 1 100 ? -1.111 -9.016 -26 1 64.06 100 LEU B O 1
ATOM 2207 N N . THR B 1 101 ? -1.621 -9.219 -23.828 1 59.69 101 THR B N 1
ATOM 2208 C CA . THR B 1 101 ? -3.031 -9.5 -24.078 1 59.69 101 THR B CA 1
ATOM 2209 C C . THR B 1 101 ? -3.793 -8.211 -24.391 1 59.69 101 THR B C 1
ATOM 2211 O O . THR B 1 101 ? -4.625 -8.188 -25.297 1 59.69 101 THR B O 1
ATOM 2214 N N . THR B 1 102 ? -3.482 -7.156 -23.75 1 64.56 102 THR B N 1
ATOM 2215 C CA . THR B 1 102 ? -4.285 -5.945 -23.891 1 64.56 102 THR B CA 1
ATOM 2216 C C . THR B 1 102 ? -3.527 -4.879 -24.672 1 64.56 102 THR B C 1
ATOM 2218 O O . THR B 1 102 ? -4.117 -3.887 -25.109 1 64.56 102 THR B O 1
ATOM 2221 N N . GLN B 1 103 ? -2.203 -5.168 -24.875 1 68.88 103 GLN B N 1
ATOM 2222 C CA . GLN B 1 103 ? -1.32 -4.199 -25.516 1 68.88 103 GLN B CA 1
ATOM 2223 C C . GLN B 1 103 ? -1.211 -2.924 -24.688 1 68.88 103 GLN B C 1
ATOM 2225 O O . GLN B 1 103 ? -0.951 -1.847 -25.234 1 68.88 103 GLN B O 1
ATOM 2230 N N . LYS B 1 104 ? -1.622 -3.02 -23.422 1 77.88 104 LYS B N 1
ATOM 2231 C CA . LYS B 1 104 ? -1.462 -1.869 -22.531 1 77.88 104 LYS B CA 1
ATOM 2232 C C . LYS B 1 104 ? -0.054 -1.816 -21.953 1 77.88 104 LYS B C 1
ATOM 2234 O O . LYS B 1 104 ? 0.52 -2.852 -21.609 1 77.88 104 LYS B O 1
ATOM 2239 N N . GLU B 1 105 ? 0.457 -0.571 -21.969 1 85.25 105 GLU B N 1
ATOM 2240 C CA . GLU B 1 105 ? 1.792 -0.366 -21.422 1 85.25 105 GLU B CA 1
ATOM 2241 C C . GLU B 1 105 ? 1.721 0.225 -20.016 1 85.25 105 GLU B C 1
ATOM 2243 O O . GLU B 1 105 ? 0.878 1.081 -19.734 1 85.25 105 GLU B O 1
ATOM 2248 N N . GLN B 1 106 ? 2.479 -0.453 -19.203 1 88.31 106 GLN B N 1
ATOM 2249 C CA . GLN B 1 106 ? 2.65 0.111 -17.859 1 88.31 106 GLN B CA 1
ATOM 2250 C C . GLN B 1 106 ? 4.129 0.29 -17.531 1 88.31 106 GLN B C 1
ATOM 2252 O O . GLN B 1 106 ? 4.949 -0.571 -17.844 1 88.31 106 GLN B O 1
ATOM 2257 N N . ALA B 1 107 ? 4.422 1.43 -16.938 1 95.44 107 ALA B N 1
ATOM 2258 C CA . ALA B 1 107 ? 5.816 1.685 -16.578 1 95.44 107 ALA B CA 1
ATOM 2259 C C . ALA B 1 107 ? 6.059 1.462 -15.094 1 95.44 107 ALA B C 1
ATOM 2261 O O . ALA B 1 107 ? 5.156 1.649 -14.281 1 95.44 107 ALA B O 1
ATOM 2262 N N . LEU B 1 108 ? 7.234 1.004 -14.812 1 97.75 108 LEU B N 1
ATOM 2263 C CA . LEU B 1 108 ? 7.723 0.875 -13.438 1 97.75 108 LEU B CA 1
ATOM 2264 C C . LEU B 1 108 ? 8.93 1.776 -13.203 1 97.75 108 LEU B C 1
ATOM 2266 O O . LEU B 1 108 ? 9.781 1.92 -14.086 1 97.75 108 LEU B O 1
ATOM 2270 N N . TYR B 1 109 ? 9 2.334 -12.008 1 98.56 109 TYR B N 1
ATOM 2271 C CA . TYR B 1 109 ? 10.062 3.279 -11.68 1 98.56 109 TYR B CA 1
ATOM 2272 C C . TYR B 1 109 ? 10.695 2.941 -10.336 1 98.56 109 TYR B C 1
ATOM 2274 O O . TYR B 1 109 ? 10 2.543 -9.398 1 98.56 109 TYR B O 1
ATOM 228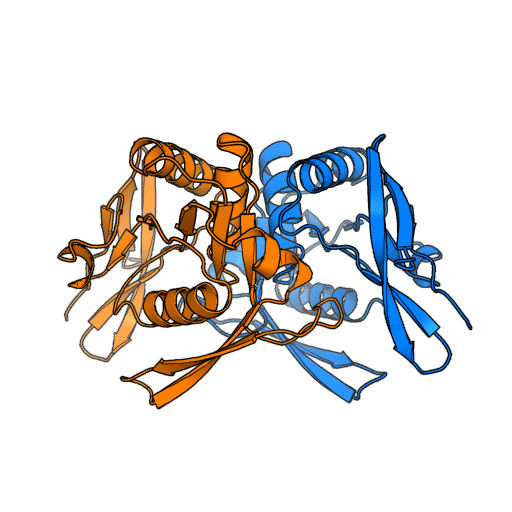2 N N . LEU B 1 110 ? 11.961 3.113 -10.242 1 98.75 110 LEU B N 1
ATOM 2283 C CA . LEU B 1 110 ? 12.719 3.055 -9 1 98.75 110 LEU B CA 1
ATOM 2284 C C . LEU B 1 110 ? 13.852 4.074 -9 1 98.75 110 LEU B C 1
ATOM 2286 O O . LEU B 1 110 ? 14.602 4.168 -9.969 1 98.75 110 LEU B O 1
ATOM 2290 N N . GLY B 1 111 ? 13.906 4.91 -7.965 1 98.19 111 GLY B N 1
ATOM 2291 C CA . GLY B 1 111 ? 14.969 5.898 -7.852 1 98.19 111 GLY B CA 1
ATOM 2292 C C . GLY B 1 111 ? 16.25 5.332 -7.281 1 98.19 111 GLY B C 1
ATOM 2293 O O . GLY B 1 111 ? 16.25 4.25 -6.688 1 98.19 111 GLY B O 1
ATOM 2294 N N . HIS B 1 112 ? 17.328 6.074 -7.395 1 98.06 112 HIS B N 1
ATOM 2295 C CA . HIS B 1 112 ? 18.641 5.617 -6.969 1 98.06 112 HIS B CA 1
ATOM 2296 C C . HIS B 1 112 ? 18.797 5.684 -5.453 1 98.06 112 HIS B C 1
ATOM 2298 O O . HIS B 1 112 ? 19.656 5.02 -4.879 1 98.06 112 HIS B O 1
ATOM 2304 N N . GLU B 1 113 ? 17.906 6.449 -4.77 1 95.44 113 GLU B N 1
ATOM 2305 C CA . GLU B 1 113 ? 17.984 6.508 -3.312 1 95.44 113 GLU B CA 1
ATOM 2306 C C . GLU B 1 113 ? 17.734 5.137 -2.691 1 95.44 113 GLU B C 1
ATOM 2308 O O . GLU B 1 113 ? 18.297 4.816 -1.643 1 95.44 113 GLU B O 1
ATOM 2313 N N . ASP B 1 114 ? 16.938 4.332 -3.377 1 97.94 114 ASP B N 1
ATOM 2314 C CA . ASP B 1 114 ? 16.672 2.961 -2.943 1 97.94 114 ASP B CA 1
ATOM 2315 C C . ASP B 1 114 ? 17.422 1.957 -3.824 1 97.94 114 ASP B C 1
ATOM 2317 O O . ASP B 1 114 ? 17.984 0.983 -3.322 1 97.94 114 ASP B O 1
ATOM 2321 N N . GLY B 1 115 ? 17.406 2.236 -5.129 1 98.62 115 GLY B N 1
ATOM 2322 C CA . GLY B 1 115 ? 18 1.307 -6.086 1 98.62 115 GLY B CA 1
ATOM 2323 C C . GLY B 1 115 ? 19.453 0.993 -5.801 1 98.62 115 GLY B C 1
ATOM 2324 O O . GLY B 1 115 ? 19.875 -0.156 -5.93 1 98.62 115 GLY B O 1
ATOM 2325 N N . ASP B 1 116 ? 20.203 1.975 -5.344 1 98.56 116 ASP B N 1
ATOM 2326 C CA . ASP B 1 116 ? 21.641 1.786 -5.109 1 98.56 116 ASP B CA 1
ATOM 2327 C C . ASP B 1 116 ? 21.891 0.837 -3.939 1 98.56 116 ASP B C 1
ATOM 2329 O O . ASP B 1 116 ? 22.938 0.197 -3.861 1 98.56 116 ASP B O 1
ATOM 2333 N N . LEU B 1 117 ? 20.984 0.695 -3.027 1 98.56 117 LEU B N 1
ATOM 2334 C CA . LEU B 1 117 ? 21.094 -0.227 -1.903 1 98.56 117 LEU B CA 1
ATOM 2335 C C . LEU B 1 117 ? 21.125 -1.674 -2.387 1 98.56 117 LEU B C 1
ATOM 2337 O O . LEU B 1 117 ? 21.547 -2.57 -1.655 1 98.56 117 LEU B O 1
ATOM 2341 N N . LEU B 1 118 ? 20.688 -1.9 -3.629 1 98.81 118 LEU B N 1
ATOM 2342 C CA . LEU B 1 118 ? 20.422 -3.252 -4.113 1 98.81 118 LEU B CA 1
ATOM 2343 C C . LEU B 1 118 ? 21.641 -3.812 -4.836 1 98.81 118 LEU B C 1
ATOM 2345 O O . LEU B 1 118 ? 21.688 -5 -5.168 1 98.81 118 LEU B O 1
ATOM 2349 N N . ASP B 1 119 ? 22.594 -3.008 -5.07 1 98.81 119 ASP B N 1
ATOM 2350 C CA . ASP B 1 119 ? 23.766 -3.412 -5.852 1 98.81 119 ASP B CA 1
ATOM 2351 C C . ASP B 1 119 ? 24.469 -4.605 -5.207 1 98.81 119 ASP B C 1
ATOM 2353 O O . ASP B 1 119 ? 25.016 -4.488 -4.113 1 98.81 119 ASP B O 1
ATOM 2357 N N . GLY B 1 120 ? 24.344 -5.75 -5.855 1 98.75 120 GLY B N 1
ATOM 2358 C CA . GLY B 1 120 ? 25.016 -6.957 -5.398 1 98.75 120 GLY B CA 1
ATOM 2359 C C . GLY B 1 120 ? 24.297 -7.633 -4.246 1 98.75 120 GLY B C 1
ATOM 2360 O O . GLY B 1 120 ? 24.781 -8.625 -3.695 1 98.75 120 GLY B O 1
ATOM 2361 N N . LYS B 1 121 ? 23.234 -7.145 -3.83 1 98.94 121 LYS B N 1
ATOM 2362 C CA . LYS B 1 121 ? 22.516 -7.664 -2.668 1 98.94 121 LYS B CA 1
ATOM 2363 C C . LYS B 1 121 ? 21.5 -8.727 -3.078 1 98.94 121 LYS B C 1
ATOM 2365 O O . LYS B 1 121 ? 21.031 -8.727 -4.215 1 98.94 121 LYS B O 1
ATOM 2370 N N . ARG B 1 122 ? 21.266 -9.703 -2.232 1 98.94 122 ARG B N 1
ATOM 2371 C CA . ARG B 1 122 ? 20.219 -10.703 -2.432 1 98.94 122 ARG B CA 1
ATOM 2372 C C . ARG B 1 122 ? 18.844 -10.086 -2.266 1 98.94 122 ARG B C 1
ATOM 2374 O O . ARG B 1 122 ? 18.484 -9.617 -1.181 1 98.94 122 ARG B O 1
ATOM 2381 N N . VAL B 1 123 ? 18.078 -10.117 -3.32 1 98.94 123 VAL B N 1
ATOM 2382 C CA . VAL B 1 123 ? 16.797 -9.422 -3.34 1 98.94 123 VAL B CA 1
ATOM 2383 C C . VAL B 1 123 ? 15.664 -10.43 -3.506 1 98.94 123 VAL B C 1
ATOM 2385 O O . VAL B 1 123 ? 15.734 -11.32 -4.355 1 98.94 123 VAL B O 1
ATOM 2388 N N . LEU B 1 124 ? 14.68 -10.312 -2.646 1 98.94 124 LEU B N 1
ATOM 2389 C CA . LEU B 1 124 ? 13.438 -11.078 -2.74 1 98.94 124 LEU B CA 1
ATOM 2390 C C . LEU B 1 124 ? 12.328 -10.234 -3.361 1 98.94 124 LEU B C 1
ATOM 2392 O O . LEU B 1 124 ? 11.992 -9.164 -2.85 1 98.94 124 LEU B O 1
ATOM 2396 N N . ILE B 1 125 ? 11.773 -10.664 -4.496 1 98.94 125 ILE B N 1
ATOM 2397 C CA . ILE B 1 125 ? 10.609 -10.016 -5.086 1 98.94 125 ILE B CA 1
ATOM 2398 C C . ILE B 1 125 ? 9.328 -10.594 -4.48 1 98.94 125 ILE B C 1
ATOM 2400 O O . ILE B 1 125 ? 9.164 -11.812 -4.41 1 98.94 125 ILE B O 1
ATOM 2404 N N . VAL B 1 126 ? 8.461 -9.695 -3.992 1 98.88 126 VAL B N 1
ATOM 2405 C CA . VAL B 1 126 ? 7.211 -10.094 -3.363 1 98.88 126 VAL B CA 1
ATOM 2406 C C . VAL B 1 126 ? 6.035 -9.445 -4.086 1 98.88 126 VAL B C 1
ATOM 2408 O O . VAL B 1 126 ? 6.027 -8.234 -4.305 1 98.88 126 VAL B O 1
ATOM 2411 N N . ASP B 1 127 ? 5.066 -10.18 -4.5 1 98.25 127 ASP B N 1
ATOM 2412 C CA . ASP B 1 127 ? 3.801 -9.711 -5.059 1 98.25 127 ASP B CA 1
ATOM 2413 C C . ASP B 1 127 ? 2.639 -10.586 -4.602 1 98.25 127 ASP B C 1
ATOM 2415 O O . ASP B 1 127 ? 2.846 -11.594 -3.912 1 98.25 127 ASP B O 1
ATOM 2419 N N . ASP B 1 128 ? 1.379 -10.234 -4.91 1 97.88 128 ASP B N 1
ATOM 2420 C CA . ASP B 1 128 ? 0.251 -10.922 -4.293 1 97.88 128 ASP B CA 1
ATOM 2421 C C . ASP B 1 128 ? -0.154 -12.148 -5.109 1 97.88 128 ASP B C 1
ATOM 2423 O O . ASP B 1 128 ? -0.378 -13.227 -4.555 1 97.88 128 ASP B O 1
ATOM 2427 N N . VAL B 1 129 ? -0.284 -11.992 -6.441 1 96.25 129 VAL B N 1
ATOM 2428 C CA . VAL B 1 129 ? -0.675 -13.086 -7.324 1 96.25 129 VAL B CA 1
ATOM 2429 C C . VAL B 1 129 ? 0.17 -13.047 -8.594 1 96.25 129 VAL B C 1
ATOM 2431 O O . VAL B 1 129 ? 0.405 -11.977 -9.164 1 96.25 129 VAL B O 1
ATOM 2434 N N . VAL B 1 130 ? 0.695 -14.18 -9 1 95.38 130 VAL B N 1
ATOM 2435 C CA . VAL B 1 130 ? 1.356 -14.289 -10.297 1 95.38 130 VAL B CA 1
ATOM 2436 C C . VAL B 1 130 ? 0.451 -15.023 -11.281 1 95.38 130 VAL B C 1
ATOM 2438 O O . VAL B 1 130 ? -0.184 -16.016 -10.922 1 95.38 130 VAL B O 1
ATOM 2441 N N . SER B 1 131 ? 0.342 -14.5 -12.406 1 91.69 131 SER B N 1
ATOM 2442 C CA . SER B 1 131 ? -0.411 -15.125 -13.484 1 91.69 131 SER B CA 1
ATOM 2443 C C . SER B 1 131 ? 0.477 -15.391 -14.695 1 91.69 131 SER B C 1
ATOM 2445 O O . SER B 1 131 ? 1.123 -16.438 -14.781 1 91.69 131 SER B O 1
ATOM 2447 N N . THR B 1 132 ? 0.641 -14.438 -15.594 1 83.44 132 THR B N 1
ATOM 2448 C CA . THR B 1 132 ? 1.484 -14.609 -16.766 1 83.44 132 THR B CA 1
ATOM 2449 C C . THR B 1 132 ? 2.951 -14.375 -16.422 1 83.44 132 THR B C 1
ATOM 2451 O O . THR B 1 132 ? 3.846 -14.859 -17.125 1 83.44 132 THR B O 1
ATOM 2454 N N . GLY B 1 133 ? 3.139 -13.594 -15.461 1 86.81 133 GLY B N 1
ATOM 2455 C CA . GLY B 1 133 ? 4.492 -13.25 -15.055 1 86.81 133 GLY B CA 1
ATOM 2456 C C . GLY B 1 133 ? 5.008 -11.977 -15.688 1 86.81 133 GLY B C 1
ATOM 2457 O O . GLY B 1 133 ? 6.191 -11.648 -15.57 1 86.81 133 GLY B O 1
ATOM 2458 N N . GLY B 1 134 ? 4.172 -11.25 -16.359 1 86.75 134 GLY B N 1
ATOM 2459 C CA . GLY B 1 134 ? 4.562 -9.992 -16.984 1 86.75 134 GLY B CA 1
ATOM 2460 C C . GLY B 1 134 ? 5.086 -8.977 -15.984 1 86.75 134 GLY B C 1
ATOM 2461 O O . GLY B 1 134 ? 6.152 -8.398 -16.188 1 86.75 134 GLY B O 1
ATOM 2462 N N . SER B 1 135 ? 4.344 -8.805 -14.93 1 90.94 135 SER B N 1
ATOM 2463 C CA . SER B 1 135 ? 4.781 -7.871 -13.891 1 90.94 135 SER B CA 1
ATOM 2464 C C . SER B 1 135 ? 6.121 -8.297 -13.297 1 90.94 135 SER B C 1
ATOM 2466 O O . SER B 1 135 ? 7.008 -7.469 -13.094 1 90.94 135 SER B O 1
ATOM 2468 N N . LEU B 1 136 ? 6.301 -9.562 -13.086 1 94.38 136 LEU B N 1
ATOM 2469 C CA . LEU B 1 136 ? 7.539 -10.102 -12.531 1 94.38 136 LEU B CA 1
ATOM 2470 C C . LEU B 1 136 ? 8.719 -9.805 -13.453 1 94.38 136 LEU B C 1
ATOM 2472 O O . LEU B 1 136 ? 9.781 -9.375 -12.992 1 94.38 136 LEU B O 1
ATOM 2476 N N . LYS B 1 137 ? 8.531 -10.023 -14.703 1 94.38 137 LYS B N 1
ATOM 2477 C CA . LYS B 1 137 ? 9.578 -9.758 -15.68 1 94.38 137 LYS B CA 1
ATOM 2478 C C . LYS B 1 137 ? 9.992 -8.289 -15.664 1 94.38 137 LYS B C 1
ATOM 2480 O O . LYS B 1 137 ? 11.18 -7.969 -15.688 1 94.38 137 LYS B O 1
ATOM 2485 N N . ALA B 1 138 ? 9.039 -7.406 -15.633 1 95.94 138 ALA B N 1
ATOM 2486 C CA . ALA B 1 138 ? 9.305 -5.969 -15.609 1 95.94 138 ALA B CA 1
ATOM 2487 C C . ALA B 1 138 ? 10.086 -5.574 -14.359 1 95.94 138 ALA B C 1
ATOM 2489 O O . ALA B 1 138 ? 11.031 -4.781 -14.438 1 95.94 138 ALA B O 1
ATOM 2490 N N . VAL B 1 139 ? 9.695 -6.148 -13.227 1 97.81 139 VAL B N 1
ATOM 2491 C CA . VAL B 1 139 ? 10.398 -5.852 -11.977 1 97.81 139 VAL B CA 1
ATOM 2492 C C . VAL B 1 139 ? 11.836 -6.344 -12.07 1 97.81 139 VAL B C 1
ATOM 2494 O O . VAL B 1 139 ? 12.773 -5.625 -11.703 1 97.81 139 VAL B O 1
ATOM 2497 N N . LYS B 1 140 ? 12.062 -7.523 -12.562 1 98.12 140 LYS B N 1
ATOM 2498 C CA . LYS B 1 140 ? 13.406 -8.078 -12.703 1 98.12 140 LYS B CA 1
ATOM 2499 C C . LYS B 1 140 ? 14.266 -7.211 -13.617 1 98.12 140 LYS B C 1
ATOM 2501 O O . LYS B 1 140 ? 15.438 -6.957 -13.328 1 98.12 140 LYS B O 1
ATOM 2506 N N . GLU B 1 141 ? 13.656 -6.785 -14.688 1 98.19 141 GLU B N 1
ATOM 2507 C CA . GLU B 1 141 ? 14.375 -5.914 -15.617 1 98.19 141 GLU B CA 1
ATOM 2508 C C . GLU B 1 141 ? 14.781 -4.609 -14.938 1 98.19 141 GLU B C 1
ATOM 2510 O O . GLU B 1 141 ? 15.906 -4.125 -15.133 1 98.19 141 GLU B O 1
ATOM 2515 N N . LEU B 1 142 ? 13.891 -4.066 -14.195 1 98.69 142 LEU B N 1
ATOM 2516 C CA . LEU B 1 142 ? 14.18 -2.834 -13.477 1 98.69 142 LEU B CA 1
ATOM 2517 C C . LEU B 1 142 ? 15.305 -3.043 -12.469 1 98.69 142 LEU B C 1
ATOM 2519 O O . LEU B 1 142 ? 16.234 -2.227 -12.391 1 98.69 142 LEU B O 1
ATOM 2523 N N . LEU B 1 143 ? 15.289 -4.164 -11.727 1 98.75 143 LEU B N 1
ATOM 2524 C CA . LEU B 1 143 ? 16.281 -4.465 -10.695 1 98.75 143 LEU B CA 1
ATOM 2525 C C . LEU B 1 143 ? 17.641 -4.734 -11.32 1 98.75 143 LEU B C 1
ATOM 2527 O O . LEU B 1 143 ? 18.672 -4.461 -10.695 1 98.75 143 LEU B O 1
ATOM 2531 N N . ALA B 1 144 ? 17.625 -5.199 -12.516 1 98.69 144 ALA B N 1
ATOM 2532 C CA . ALA B 1 144 ? 18.875 -5.449 -13.227 1 98.69 144 ALA B CA 1
ATOM 2533 C C . ALA B 1 144 ? 19.656 -4.152 -13.461 1 98.69 144 ALA B C 1
ATOM 2535 O O . ALA B 1 144 ? 20.891 -4.148 -13.469 1 98.69 144 ALA B O 1
ATOM 2536 N N . LYS B 1 145 ? 18.984 -3.098 -13.625 1 98.62 145 LYS B N 1
ATOM 2537 C CA . LYS B 1 145 ? 19.609 -1.797 -13.836 1 98.62 145 LYS B CA 1
ATOM 2538 C C . LYS B 1 145 ? 20.406 -1.372 -12.609 1 98.62 145 LYS B C 1
ATOM 2540 O O . LYS B 1 145 ? 21.25 -0.481 -12.688 1 98.62 145 LYS B O 1
ATOM 2545 N N . PHE B 1 146 ? 20.109 -2.01 -11.492 1 98.75 146 PHE B N 1
ATOM 2546 C CA . PHE B 1 146 ? 20.797 -1.681 -10.242 1 98.75 146 PHE B CA 1
ATOM 2547 C C . PHE B 1 146 ? 21.719 -2.812 -9.82 1 98.75 146 PHE B C 1
ATOM 2549 O O . PHE B 1 146 ? 22.203 -2.84 -8.68 1 98.75 146 PHE B O 1
ATOM 2556 N N . ASN B 1 147 ? 21.891 -3.803 -10.625 1 98.69 147 ASN B N 1
ATOM 2557 C CA . ASN B 1 147 ? 22.75 -4.949 -10.375 1 98.69 147 ASN B CA 1
ATOM 2558 C C . ASN B 1 147 ? 22.281 -5.75 -9.164 1 98.69 147 ASN B C 1
ATOM 2560 O O . ASN B 1 147 ? 23.109 -6.215 -8.367 1 98.69 147 ASN B O 1
ATOM 2564 N N . ALA B 1 148 ? 21 -5.844 -9 1 98.88 148 ALA B N 1
ATOM 2565 C CA . ALA B 1 148 ? 20.438 -6.633 -7.91 1 98.88 148 ALA B CA 1
ATOM 2566 C C . ALA B 1 148 ? 20.547 -8.125 -8.203 1 98.88 148 ALA B C 1
ATOM 2568 O O . ALA B 1 148 ? 20.344 -8.555 -9.344 1 98.88 148 ALA B O 1
ATOM 2569 N N . ASN B 1 149 ? 20.859 -8.922 -7.203 1 98.81 149 ASN B N 1
ATOM 2570 C CA . ASN B 1 149 ? 20.812 -10.383 -7.293 1 98.81 149 ASN B CA 1
ATOM 2571 C C . ASN B 1 149 ? 19.469 -10.93 -6.82 1 98.81 149 ASN B C 1
ATOM 2573 O O . ASN B 1 149 ? 19.281 -11.18 -5.629 1 98.81 149 ASN B O 1
ATOM 2577 N N . VAL B 1 150 ? 18.578 -11.117 -7.742 1 98.75 150 VAL B N 1
ATOM 2578 C CA . VAL B 1 150 ? 17.266 -11.648 -7.379 1 98.75 150 VAL B CA 1
ATOM 2579 C C . VAL B 1 150 ? 17.375 -13.117 -7 1 98.75 150 VAL B C 1
ATOM 2581 O O . VAL B 1 150 ? 17.594 -13.977 -7.863 1 98.75 150 VAL B O 1
ATOM 2584 N N . VAL B 1 151 ? 17.109 -13.398 -5.738 1 98.75 151 VAL B N 1
ATOM 2585 C CA . VAL B 1 151 ? 17.359 -14.75 -5.25 1 98.75 151 VAL B CA 1
ATOM 2586 C C . VAL B 1 151 ? 16.062 -15.578 -5.32 1 98.75 151 VAL B C 1
ATOM 2588 O O . VAL B 1 151 ? 16.109 -16.812 -5.348 1 98.75 151 VAL B O 1
ATOM 2591 N N . ALA B 1 152 ? 14.969 -14.906 -5.25 1 98.69 152 ALA B N 1
ATOM 2592 C CA . ALA B 1 152 ? 13.672 -15.578 -5.379 1 98.69 152 ALA B CA 1
ATOM 2593 C C . ALA B 1 152 ? 12.555 -14.562 -5.637 1 98.69 152 ALA B C 1
ATOM 2595 O O . ALA B 1 152 ? 12.734 -13.367 -5.41 1 98.69 152 ALA B O 1
ATOM 2596 N N . SER B 1 153 ? 11.5 -14.977 -6.203 1 98.62 153 SER B N 1
ATOM 2597 C CA . SER B 1 153 ? 10.211 -14.297 -6.309 1 98.62 153 SER B CA 1
ATOM 2598 C C . SER B 1 153 ? 9.102 -15.102 -5.648 1 98.62 153 SER B C 1
ATOM 2600 O O . SER B 1 153 ? 8.953 -16.297 -5.922 1 98.62 153 SER B O 1
ATOM 2602 N N . CYS B 1 154 ? 8.336 -14.414 -4.773 1 98.69 154 CYS B N 1
ATOM 2603 C CA . CYS B 1 154 ? 7.348 -15.203 -4.043 1 98.69 154 CYS B CA 1
ATOM 2604 C C . CYS B 1 154 ? 5.988 -14.516 -4.051 1 98.69 154 CYS B C 1
ATOM 2606 O O . CYS B 1 154 ? 5.906 -13.289 -4.113 1 98.69 154 CYS B O 1
ATOM 2608 N N . PHE B 1 155 ? 4.977 -15.344 -3.947 1 98.62 155 PHE B N 1
ATOM 2609 C CA . PHE B 1 155 ? 3.568 -14.977 -4.031 1 98.62 155 PHE B CA 1
ATOM 2610 C C . PHE B 1 155 ? 2.719 -15.867 -3.137 1 98.62 155 PHE B C 1
ATOM 2612 O O . PHE B 1 155 ? 2.947 -17.078 -3.062 1 98.62 155 PHE B O 1
ATOM 2619 N N . PRO B 1 156 ? 1.693 -15.242 -2.461 1 98.75 156 PRO B N 1
ATOM 2620 C CA . PRO B 1 156 ? 0.732 -16.156 -1.832 1 98.75 156 PRO B CA 1
ATOM 2621 C C . PRO B 1 156 ? 0.1 -17.125 -2.826 1 98.75 156 PRO B C 1
ATOM 2623 O O . PRO B 1 156 ? 0.008 -18.328 -2.551 1 98.75 156 PRO B O 1
ATOM 2626 N N . LEU B 1 157 ? -0.22 -16.562 -3.998 1 98.31 157 LEU B N 1
ATOM 2627 C CA . LEU B 1 157 ? -0.967 -17.406 -4.93 1 98.31 157 LEU B CA 1
ATOM 2628 C C . LEU B 1 157 ? -0.329 -17.391 -6.312 1 98.31 157 LEU B C 1
ATOM 2630 O O . LEU B 1 157 ? 0.142 -16.344 -6.77 1 98.31 157 LEU B O 1
ATOM 2634 N N . ALA B 1 158 ? -0.351 -18.453 -6.98 1 97.25 158 ALA B N 1
ATOM 2635 C CA . ALA B 1 158 ? -0.047 -18.594 -8.398 1 97.25 158 ALA B CA 1
ATOM 2636 C C . ALA B 1 158 ? -1.291 -19 -9.188 1 97.25 158 ALA B C 1
ATOM 2638 O O . ALA B 1 158 ? -1.938 -20 -8.875 1 97.25 158 ALA B O 1
ATOM 2639 N N . GLU B 1 159 ? -1.568 -18.234 -10.141 1 94.44 159 GLU B N 1
ATOM 2640 C CA . GLU B 1 159 ? -2.818 -18.422 -10.875 1 94.44 159 GLU B CA 1
ATOM 2641 C C . GLU B 1 159 ? -2.6 -19.25 -12.141 1 94.44 159 GLU B C 1
ATOM 2643 O O . GLU B 1 159 ? -1.662 -18.984 -12.898 1 94.44 159 GLU B O 1
ATOM 2648 N N . GLY B 1 160 ? -3.432 -20.172 -12.398 1 89.75 160 GLY B N 1
ATOM 2649 C CA . GLY B 1 160 ? -3.412 -20.969 -13.617 1 89.75 160 GLY B CA 1
ATOM 2650 C C . GLY B 1 160 ? -2.074 -21.641 -13.875 1 89.75 160 GLY B C 1
ATOM 2651 O O . GLY B 1 160 ? -1.533 -22.312 -12.992 1 89.75 160 GLY B O 1
ATOM 2652 N N . ASP B 1 161 ? -1.518 -21.375 -15.086 1 87.69 161 ASP B N 1
ATOM 2653 C CA . ASP B 1 161 ? -0.302 -22.047 -15.539 1 87.69 161 ASP B CA 1
ATOM 2654 C C . ASP B 1 161 ? 0.924 -21.516 -14.797 1 87.69 161 ASP B C 1
ATOM 2656 O O . ASP B 1 161 ? 1.989 -22.125 -14.828 1 87.69 161 ASP B O 1
ATOM 2660 N N . ALA B 1 162 ? 0.731 -20.438 -14.125 1 86.31 162 ALA B N 1
ATOM 2661 C CA . ALA B 1 162 ? 1.852 -19.906 -13.359 1 86.31 162 ALA B CA 1
ATOM 2662 C C . ALA B 1 162 ? 2.281 -20.875 -12.266 1 86.31 162 ALA B C 1
ATOM 2664 O O . ALA B 1 162 ? 3.436 -20.859 -11.828 1 86.31 162 ALA B O 1
ATOM 2665 N N . ALA B 1 163 ? 1.35 -21.688 -11.844 1 88.06 163 ALA B N 1
ATOM 2666 C CA . ALA B 1 163 ? 1.635 -22.641 -10.773 1 88.06 163 ALA B CA 1
ATOM 2667 C C . ALA B 1 163 ? 2.566 -23.75 -11.266 1 88.06 163 ALA B C 1
ATOM 2669 O O . ALA B 1 163 ? 3.105 -24.516 -10.461 1 88.06 163 ALA B O 1
ATOM 2670 N N . ASP B 1 164 ? 2.836 -23.766 -12.523 1 88.12 164 ASP B N 1
ATOM 2671 C CA . ASP B 1 164 ? 3.717 -24.797 -13.078 1 88.12 164 ASP B CA 1
ATOM 2672 C C . ASP B 1 164 ? 5.137 -24.266 -13.25 1 88.12 164 ASP B C 1
ATOM 2674 O O . ASP B 1 164 ? 6.043 -25 -13.633 1 88.12 164 ASP B O 1
ATOM 2678 N N . ARG B 1 165 ? 5.281 -23.016 -12.938 1 87.19 165 ARG B N 1
ATOM 2679 C CA . ARG B 1 165 ? 6.609 -22.422 -13.062 1 87.19 165 ARG B CA 1
ATOM 2680 C C . ARG B 1 165 ? 7.547 -22.953 -11.984 1 87.19 165 ARG B C 1
ATOM 2682 O O . ARG B 1 165 ? 7.121 -23.234 -10.859 1 87.19 165 ARG B O 1
ATOM 2689 N N . ASP B 1 166 ? 8.82 -22.953 -12.367 1 88.06 166 ASP B N 1
ATOM 2690 C CA . ASP B 1 166 ? 9.805 -23.453 -11.414 1 88.06 166 ASP B CA 1
ATOM 2691 C C . ASP B 1 166 ? 10.68 -22.312 -10.883 1 88.06 166 ASP B C 1
ATOM 2693 O O . ASP B 1 166 ? 11.578 -22.531 -10.07 1 88.06 166 ASP B O 1
ATOM 2697 N N . ASP B 1 167 ? 10.375 -21.125 -11.258 1 92.25 167 ASP B N 1
ATOM 2698 C CA . ASP B 1 167 ? 11.242 -20.016 -10.883 1 92.25 167 ASP B CA 1
ATOM 2699 C C . ASP B 1 167 ? 10.547 -19.094 -9.875 1 92.25 167 ASP B C 1
ATOM 2701 O O . ASP B 1 167 ? 10.977 -17.953 -9.672 1 92.25 167 ASP B O 1
ATOM 2705 N N . ILE B 1 168 ? 9.43 -19.625 -9.32 1 96.81 168 ILE B N 1
ATOM 2706 C CA . ILE B 1 168 ? 8.719 -18.812 -8.344 1 96.81 168 ILE B CA 1
ATOM 2707 C C . ILE B 1 168 ? 8.383 -19.656 -7.113 1 96.81 168 ILE B C 1
ATOM 2709 O O . ILE B 1 168 ? 8.367 -20.891 -7.184 1 96.81 168 ILE B O 1
ATOM 2713 N N . ILE B 1 169 ? 8.195 -19.031 -6 1 98.31 169 ILE B N 1
ATOM 2714 C CA . ILE B 1 169 ? 7.723 -19.625 -4.754 1 98.31 169 ILE B CA 1
ATOM 2715 C C . ILE B 1 169 ? 6.301 -19.156 -4.461 1 98.31 169 ILE B C 1
ATOM 2717 O O . ILE B 1 169 ? 6.004 -17.969 -4.555 1 98.31 169 ILE B O 1
ATOM 2721 N N . TYR B 1 170 ? 5.41 -20.047 -4.164 1 98.19 170 TYR B N 1
ATOM 2722 C CA . TYR B 1 170 ? 4.051 -19.656 -3.816 1 98.19 170 TYR B CA 1
ATOM 2723 C C . TYR B 1 170 ? 3.467 -20.609 -2.768 1 98.19 170 TYR B C 1
ATOM 2725 O O . TYR B 1 170 ? 4.062 -21.641 -2.455 1 98.19 170 TYR B O 1
ATOM 2733 N N . LEU B 1 171 ? 2.301 -20.25 -2.152 1 98.38 171 LEU B N 1
ATOM 2734 C CA . LEU B 1 171 ? 1.689 -21.047 -1.088 1 98.38 171 LEU B CA 1
ATOM 2735 C C . LEU B 1 171 ? 0.577 -21.922 -1.637 1 98.38 171 LEU B C 1
ATOM 2737 O O . LEU B 1 171 ? 0.474 -23.094 -1.27 1 98.38 171 LEU B O 1
ATOM 2741 N N . GLU B 1 172 ? -0.299 -21.359 -2.496 1 98.06 172 GLU B N 1
ATOM 2742 C CA . GLU B 1 172 ? -1.439 -22.094 -3.033 1 98.06 172 GLU B CA 1
ATOM 2743 C C . GLU B 1 172 ? -1.687 -21.75 -4.496 1 98.06 172 GLU B C 1
ATOM 2745 O O . GLU B 1 172 ? -1.33 -20.656 -4.945 1 98.06 172 GLU B O 1
ATOM 2750 N N . LYS B 1 173 ? -2.279 -22.641 -5.152 1 96.44 173 LYS B N 1
ATOM 2751 C CA . LYS B 1 173 ? -2.738 -22.375 -6.516 1 96.44 173 LYS B CA 1
ATOM 2752 C C . LYS B 1 173 ? -4.098 -21.688 -6.512 1 96.44 173 LYS B C 1
ATOM 2754 O O . LYS B 1 173 ? -4.969 -22.016 -5.703 1 96.44 173 LYS B O 1
ATOM 2759 N N . LEU B 1 174 ? -4.25 -20.719 -7.316 1 96.25 174 LEU B N 1
ATOM 2760 C CA . LEU B 1 174 ? -5.531 -20.078 -7.598 1 96.25 174 LEU B CA 1
ATOM 2761 C C . LEU B 1 174 ? -6.074 -20.531 -8.953 1 96.25 174 LEU B C 1
ATOM 2763 O O . LEU B 1 174 ? -5.527 -20.156 -9.992 1 96.25 174 LEU B O 1
ATOM 2767 N N . PRO B 1 175 ? -7.129 -21.25 -8.93 1 93.88 175 PRO B N 1
ATOM 2768 C CA . PRO B 1 175 ? -7.633 -21.797 -10.195 1 93.88 175 PRO B CA 1
ATOM 2769 C C . PRO B 1 175 ? -8.25 -20.719 -11.086 1 93.88 175 PRO B C 1
ATOM 2771 O O . PRO B 1 175 ? -8.648 -19.656 -10.594 1 93.88 175 PRO B O 1
ATOM 2774 N N . LEU B 1 176 ? -8.211 -20.984 -12.352 1 93.19 176 LEU B N 1
ATOM 2775 C CA . LEU B 1 176 ? -9.062 -20.297 -13.312 1 93.19 176 LEU B CA 1
ATOM 2776 C C . LEU B 1 176 ? -10.375 -21.062 -13.516 1 93.19 176 LEU B C 1
ATOM 2778 O O . LEU B 1 176 ? -10.383 -22.281 -13.562 1 93.19 176 LEU B O 1
ATOM 2782 N N . PHE B 1 177 ? -11.484 -20.359 -13.586 1 93.75 177 PHE B N 1
ATOM 2783 C CA . PHE B 1 177 ? -12.781 -21 -13.656 1 93.75 177 PHE B CA 1
ATOM 2784 C C . PHE B 1 177 ? -13.383 -20.875 -15.055 1 93.75 177 PHE B C 1
ATOM 2786 O O . PHE B 1 177 ? -13.992 -19.859 -15.375 1 93.75 177 PHE B O 1
ATOM 2793 N N . PHE B 1 178 ? -13.25 -21.938 -15.805 1 91.5 178 PHE B N 1
ATOM 2794 C CA . PHE B 1 178 ? -13.734 -21.953 -17.188 1 91.5 178 PHE B CA 1
ATOM 2795 C C . PHE B 1 178 ? -15.219 -22.328 -17.234 1 91.5 178 PHE B C 1
ATOM 2797 O O . PHE B 1 178 ? -15.664 -23.203 -16.484 1 91.5 178 PHE B O 1
ATOM 2804 N N . LYS B 1 179 ? -15.977 -21.578 -18.078 1 85.94 179 LYS B N 1
ATOM 2805 C CA . LYS B 1 179 ? -17.406 -21.797 -18.25 1 85.94 179 LYS B CA 1
ATOM 2806 C C . LYS B 1 179 ? -17.688 -22.734 -19.438 1 85.94 179 LYS B C 1
ATOM 2808 O O . LYS B 1 179 ? -16.891 -22.797 -20.375 1 85.94 179 LYS B O 1
#

Foldseek 3Di:
DQDWDWDDFLHDIDTFGWDDPDPWWIFTDDACPPPLPVLLSFLVVQVVPADDFQEEEEEDDRCPSNRVNNCVVVVHYYYYKYQDDDPPAAPKDKFWQADPVPRDITMIIHGCVPLLVQAVTEYEYEDAEAEPCRVVVRVVVRSVVSNHRHRAYEYQEYEDCSVVDDRHHYGYYTYMGTD/DQDWDWDDFLHDIDTFGWDDPDPWWIFTDDACPPPLPVLLSFLVVQVVPADDFQEEEEEDDRCPSNRVNNCVVVVHYYDYKYQDDDPPAAPKDKFWQADPVPRDITMIIHGCVPLLVQAVTEYEYEDAEAEPCRVVVRVVVRSVVSNHRHRAYEYQEYEDCSVVDDRHHYGYYTYMGTD

Solvent-accessible surface area (backbone atoms only — not comparable to full-atom values): 19573 Å² total; per-residue (Å²): 125,90,60,59,45,82,44,73,58,83,89,42,75,48,76,21,52,51,39,75,81,47,96,46,32,31,37,56,53,86,72,52,76,50,34,60,68,62,34,51,38,44,27,55,58,48,62,73,70,54,76,88,60,56,34,36,39,25,52,70,60,74,17,43,59,38,41,50,48,35,19,63,75,69,70,34,46,30,44,72,36,30,74,58,90,56,86,82,45,41,80,59,46,76,33,78,31,68,39,83,87,77,67,47,76,44,48,40,28,46,22,45,81,59,39,60,74,31,50,72,30,34,28,31,38,37,44,52,68,39,47,91,43,57,68,57,51,35,51,52,57,46,40,49,78,36,48,37,38,74,72,47,35,38,22,53,26,18,27,54,74,35,57,72,49,85,78,57,44,62,75,39,75,38,72,67,44,74,107,124,87,59,58,44,82,44,72,56,84,89,41,73,48,79,20,53,52,40,75,80,49,98,47,32,32,36,57,52,86,70,53,76,50,33,59,68,60,33,52,39,45,26,56,57,47,63,72,69,53,78,88,61,59,34,37,36,24,50,69,59,73,18,43,61,39,41,50,49,36,20,63,74,67,70,35,47,29,46,72,36,30,71,57,90,54,88,82,45,41,79,59,46,78,33,76,30,67,38,82,87,76,67,46,76,44,47,40,28,46,23,44,80,60,38,60,73,31,50,72,29,35,27,31,38,37,44,51,68,38,48,90,43,57,68,57,52,33,51,51,57,46,39,50,77,34,47,38,38,73,72,48,34,38,23,50,26,18,28,54,75,36,58,71,50,85,77,57,46,64,75,40,76,37,73,67,44,74,109

Secondary structure (DSSP, 8-state):
---EEEEEETTEEEEEEEEESSSSEEEE----TT-HHHHHHHHHHHHTTSPP-SEEEEETTTTHHHHHHHHHHH--EEEEEBSS--TT-SS-EEEEEE-TTT--EEEEEE-HHHHGGGTT-EEEEE-SEESSSHHHHHHHHHHHTTT-EEEEEEEEEEEGGGGG-SS-EEEEEE--EE-/---EEEEEETTEEEEEEEEESSSSEEEE----TT-HHHHHHHHHHHHTTSPP-SEEEEETTTTHHHHHHHHHHH--EEEEEBSS--TT-SS-EEEEEE-TTT--EEEEEE-HHHHGGGTT-EEEEE-SEESSSHHHHHHHHHHHTTT-EEEEEEEEEEEGGGGG-SS-EEEEEE--EE-

InterPro domains:
  IPR000836 Phosphoribosyltransferase domain [PF00156] (53-168)
  IPR000836 Phosphoribosyltransferase domain [cd06223] (38-170)
  IPR029057 Phosphoribosyltransferase-like [G3DSA:3.40.50.2020] (2-177)
  IPR029057 Phosphoribosyltransferase-like [SSF53271] (19-165)

Sequence (358 aa):
MKDTYTLKIGGIERELQKFPVSDKMDIAAFILFGDVELTEVCARELLKKVPDFDYIVTPEAKSIPLAYEMSRMSGKKYIVVRKGVKVYMDRPEKVVDVSLTTQKEQALYLGHEDGDLLDGKRVLIVDDVVSTGGSLKAVKELLAKFNANVVASCFPLAEGDAADRDDIIYLEKLPLFFKMKDTYTLKIGGIERELQKFPVSDKMDIAAFILFGDVELTEVCARELLKKVPDFDYIVTPEAKSIPLAYEMSRMSGKKYIVVRKGVKVYMDRPEKVVDVSLTTQKEQALYLGHEDGDLLDGKRVLIVDDVVSTGGSLKAVKELLAKFNANVVASCFPLAEGDAADRDDIIYLEKLPLFFK

Radius of gyration: 20.16 Å; Cα contacts (8 Å, |Δi|>4): 789; chains: 2; bounding box: 52×55×47 Å

Organism: NCBI:txid290054